Protein 5TBX (pdb70)

Nearest PDB structures (foldseek):
  5tbx-assembly1_A  TM=1.012E+00  e=1.036E-17  Homo sapiens
  5tbx-assembly2_B  TM=9.955E-01  e=9.978E-16  Homo sapiens
  5gvq-assembly1_A  TM=8.966E-01  e=3.741E-09  Homo sapiens
  4qqb-assembly2_B  TM=9.425E-01  e=1.678E-08  Drosophila melanogaster
  5w0h-assembly1_A  TM=8.878E-01  e=5.906E-09  Homo sapiens

GO terms:
  GO:0005515 protein binding (F, IPI)
  GO:0009409 response to cold (P, TAS)
  GO:0005654 nucleoplasm (C, IDA)
  GO:0070181 small ribosomal subunit rRNA binding (F, IDA)
  GO:0005634 nucleus (C, IDA)
  GO:0005737 cytoplasm (C, IDA)
  GO:0003730 mRNA 3'-UTR binding (F, IDA)
  GO:0045727 positive regulation of translation (P, IDA)
  GO:0009411 response to UV (P, IDA)
  GO:0048255 mRNA stabilization (P, IDA)
  GO:0005634 nucleus (C, HDA)
  GO:0003723 RNA binding (F, HDA)

Structure (mmCIF, N/CA/C/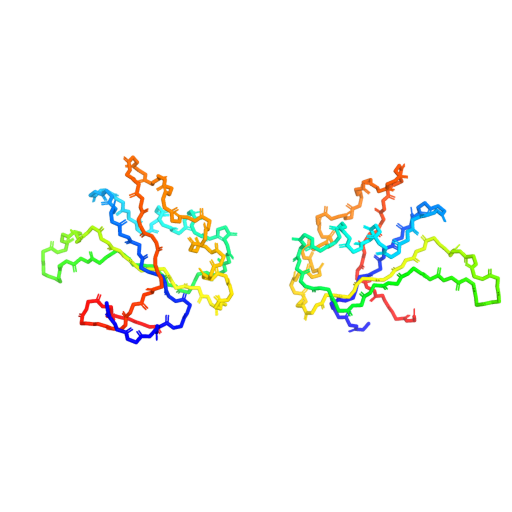O backbone):
data_5TBX
#
_entry.id   5TBX
#
_cell.length_a   41.473
_cell.length_b   56.149
_cell.length_c   72.431
_cell.angle_alpha   90.000
_cell.angle_beta   90.000
_cell.angle_gamma   90.000
#
_symmetry.space_group_name_H-M   'P 21 21 21'
#
loop_
_entity.id
_entity.type
_entity.pdbx_description
1 polymer 'Cold-inducible RNA-binding protein'
2 non-polymer 'ACETATE ION'
3 non-polymer 'NICKEL (II) ION'
4 water water
#
loop_
_atom_site.group_PDB
_atom_site.id
_atom_site.type_symbol
_atom_site.label_atom_id
_atom_site.label_alt_id
_atom_site.label_comp_id
_atom_site.label_asym_id
_atom_site.label_entity_id
_atom_site.label_seq_id
_atom_site.pdbx_PDB_ins_code
_atom_site.Cartn_x
_atom_site.Cartn_y
_atom_site.Cartn_z
_atom_site.occupancy
_atom_site.B_iso_or_equiv
_atom_site.auth_seq_id
_atom_site.auth_comp_id
_atom_site.auth_asym_id
_atom_site.auth_atom_id
_atom_site.pdbx_PDB_model_num
ATOM 1 N N . SER A 1 4 ? -15.839 -13.702 15.662 1.00 66.59 4 SER A N 1
ATOM 2 C CA . SER A 1 4 ? -15.516 -14.846 16.511 1.00 62.72 4 SER A CA 1
ATOM 3 C C . SER A 1 4 ? -14.217 -14.635 17.279 1.00 56.13 4 SER A C 1
ATOM 4 O O . SER A 1 4 ? -14.055 -15.155 18.390 1.00 45.88 4 SER A O 1
ATOM 11 N N . ASP A 1 5 ? -13.285 -13.894 16.678 1.00 51.51 5 ASP A N 1
ATOM 12 C CA . ASP A 1 5 ? -11.997 -13.616 17.303 1.00 50.68 5 ASP A CA 1
ATOM 13 C C . ASP A 1 5 ? -12.151 -12.372 18.162 1.00 39.50 5 ASP A C 1
ATOM 14 O O . ASP A 1 5 ? -12.386 -11.283 17.634 1.00 29.50 5 ASP A O 1
ATOM 23 N N . GLU A 1 6 ? -12.008 -12.520 19.478 1.00 40.11 6 GLU A N 1
ATOM 24 C CA . GLU A 1 6 ? -12.188 -11.372 20.364 1.00 32.31 6 GLU A CA 1
ATOM 25 C C . GLU A 1 6 ? -11.062 -10.349 20.242 1.00 36.59 6 GLU A C 1
ATOM 26 O O . GLU A 1 6 ? -11.212 -9.235 20.748 1.00 33.03 6 GLU A O 1
ATOM 38 N N . GLY A 1 7 ? -9.956 -10.687 19.591 1.00 29.00 7 GLY A N 1
ATOM 39 C CA . GLY A 1 7 ? -8.897 -9.722 19.379 1.00 28.60 7 GLY A CA 1
ATOM 40 C C . GLY A 1 7 ? -9.075 -8.942 18.100 1.00 21.59 7 GLY A C 1
ATOM 41 O O . GLY A 1 7 ? -8.268 -8.069 17.781 1.00 24.11 7 GLY A O 1
ATOM 45 N N . LYS A 1 8 ? -10.146 -9.189 17.371 1.00 24.05 8 LYS A N 1
ATOM 46 C CA . LYS A 1 8 ? -10.332 -8.588 16.057 1.00 19.87 8 LYS A CA 1
ATOM 47 C C . LYS A 1 8 ? -11.391 -7.509 16.150 1.00 20.07 8 LYS A C 1
ATOM 48 O O . LYS A 1 8 ? -12.520 -7.789 16.565 1.00 21.52 8 LYS A O 1
ATOM 67 N N . LEU A 1 9 ? -11.039 -6.302 15.724 1.00 17.81 9 LEU A N 1
ATOM 68 C CA . LEU A 1 9 ? -11.929 -5.158 15.765 1.00 15.80 9 LEU A CA 1
ATOM 69 C C . LEU A 1 9 ? -12.370 -4.805 14.345 1.00 17.50 9 LEU A C 1
ATOM 70 O O . LEU A 1 9 ? -11.538 -4.739 13.433 1.00 14.33 9 LEU A O 1
ATOM 86 N N . PHE A 1 10 ? -13.656 -4.554 14.195 1.00 14.80 10 PHE A N 1
ATOM 87 C CA . PHE A 1 10 ? -14.222 -3.846 13.049 1.00 15.49 10 PHE A CA 1
ATOM 88 C C . PHE A 1 10 ? -14.015 -2.339 13.207 1.00 17.43 10 PHE A C 1
ATOM 89 O O . PHE A 1 10 ? -14.285 -1.761 14.266 1.00 16.50 10 PHE A O 1
ATOM 106 N N . VAL A 1 11 ? -13.492 -1.702 12.172 1.00 14.79 11 VAL A N 1
ATOM 107 C CA . VAL A 1 11 ? -13.326 -0.255 12.155 1.00 13.08 11 VAL A CA 1
ATOM 108 C C . VAL A 1 11 ? -14.083 0.286 10.946 1.00 18.88 11 VAL A C 1
ATOM 109 O O . VAL A 1 11 ? -13.753 -0.044 9.801 1.00 17.92 11 VAL A O 1
ATOM 122 N N . GLY A 1 12 ? -15.120 1.089 11.204 1.00 16.93 12 GLY A N 1
ATOM 123 C CA . GLY A 1 12 ? -16.008 1.544 10.160 1.00 18.94 12 GLY A CA 1
ATOM 124 C C . GLY A 1 12 ? -15.976 3.052 10.007 1.00 19.47 12 GLY A C 1
ATOM 125 O O . GLY A 1 12 ? -15.481 3.773 10.864 1.00 19.73 12 GLY A O 1
ATOM 129 N N . GLY A 1 13 ? -16.580 3.526 8.921 1.00 21.98 13 GLY A N 1
ATOM 130 C CA . GLY A 1 13 ? -16.688 4.953 8.692 1.00 23.73 13 GLY A CA 1
ATOM 131 C C . GLY A 1 13 ? -15.404 5.599 8.212 1.00 26.08 13 GLY A C 1
ATOM 132 O O . GLY A 1 13 ? -15.230 6.807 8.364 1.00 29.22 13 GLY A O 1
ATOM 136 N N . LEU A 1 14 ? -14.518 4.825 7.605 1.00 22.01 14 LEU A N 1
ATOM 137 C CA . LEU A 1 14 ? -13.246 5.333 7.117 1.00 20.65 14 LEU A CA 1
ATOM 138 C C . LEU A 1 14 ? -13.426 6.277 5.953 1.00 27.86 14 LEU A C 1
ATOM 139 O O . LEU A 1 14 ? -14.355 6.140 5.137 1.00 27.67 14 LEU A O 1
ATOM 155 N N . SER A 1 15 ? -12.509 7.243 5.870 1.00 31.01 15 SER A N 1
ATOM 156 C CA . SER A 1 15 ? -12.440 8.085 4.697 1.00 27.52 15 SER A CA 1
ATOM 157 C C . SER A 1 15 ? -12.040 7.245 3.495 1.00 27.42 15 SER A C 1
ATOM 158 O O . SER A 1 15 ? -11.459 6.171 3.623 1.00 29.80 15 SER A O 1
ATOM 166 N N . PHE A 1 16 ? -12.340 7.772 2.318 1.00 37.88 16 PHE A N 1
ATOM 167 C CA . PHE A 1 16 ? -12.170 7.025 1.083 1.00 37.89 16 PHE A CA 1
ATOM 168 C C . PHE A 1 16 ? -10.720 6.612 0.850 1.00 38.08 16 PHE A C 1
ATOM 169 O O . PHE A 1 16 ? -10.470 5.608 0.177 1.00 43.43 16 PHE A O 1
ATOM 186 N N . ASP A 1 17 ? -9.756 7.340 1.420 1.00 38.51 17 ASP A N 1
ATOM 187 C CA . ASP A 1 17 ? -8.334 7.089 1.174 1.00 40.33 17 ASP A CA 1
ATOM 188 C C . ASP A 1 17 ? -7.576 6.577 2.399 1.00 33.42 17 ASP A C 1
ATOM 189 O O . ASP A 1 17 ? -6.341 6.484 2.354 1.00 33.58 17 ASP A O 1
ATOM 198 N N . THR A 1 18 ? -8.269 6.305 3.500 1.00 30.37 18 THR A N 1
ATOM 199 C CA . THR A 1 18 ? -7.662 5.677 4.670 1.00 24.35 18 THR A CA 1
ATOM 200 C C . THR A 1 18 ? -7.178 4.2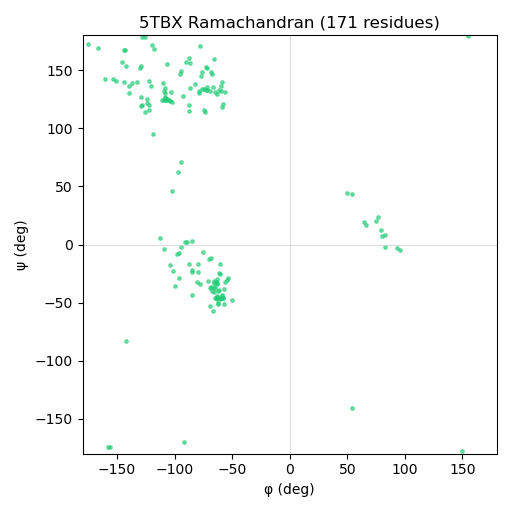81 4.292 1.00 38.93 18 THR A C 1
ATOM 201 O O . THR A 1 18 ? -7.916 3.507 3.685 1.00 40.18 18 THR A O 1
ATOM 212 N N . ASN A 1 19 ? -5.925 3.965 4.615 1.00 28.80 19 ASN A N 1
ATOM 213 C CA . ASN A 1 19 ? -5.334 2.700 4.202 1.00 23.55 19 ASN A CA 1
ATOM 214 C C . ASN A 1 19 ? -4.775 1.957 5.413 1.00 24.09 19 ASN A C 1
ATOM 215 O O . ASN A 1 19 ? -4.827 2.432 6.553 1.00 23.30 19 ASN A O 1
ATOM 226 N N . GLU A 1 20 ? -4.241 0.769 5.158 1.00 26.10 20 GLU A N 1
ATOM 227 C CA . GLU A 1 20 ? -3.693 -0.059 6.228 1.00 25.59 20 GLU A CA 1
ATOM 228 C C . GLU A 1 20 ? -2.627 0.683 7.023 1.00 23.82 20 GLU A C 1
ATOM 229 O O . GLU A 1 20 ? -2.459 0.419 8.215 1.00 22.77 20 GLU A O 1
ATOM 241 N N . GLN A 1 21 ? -1.869 1.581 6.369 1.00 26.16 21 GLN A N 1
ATOM 242 C CA . GLN A 1 21 ? -0.819 2.338 7.049 1.00 23.39 21 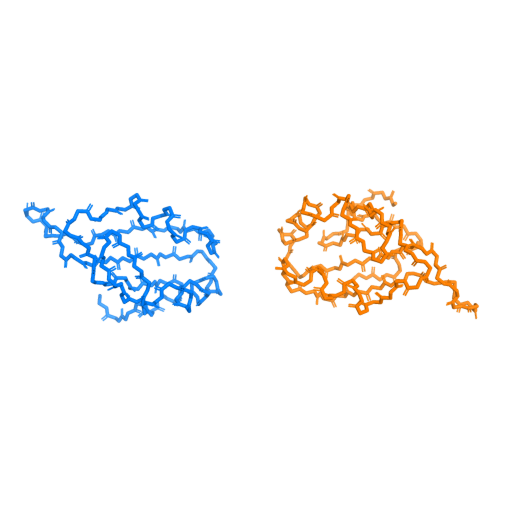GLN A CA 1
ATOM 243 C C . GLN A 1 21 ? -1.399 3.236 8.122 1.00 24.38 21 GLN A C 1
ATOM 244 O O . GLN A 1 21 ? -0.867 3.306 9.229 1.00 22.14 21 GLN A O 1
ATOM 258 N N . SER A 1 22 ? -2.460 3.974 7.808 1.00 24.64 22 SER A N 1
ATOM 259 C CA . SER A 1 22 ? -3.004 4.864 8.817 1.00 31.64 22 SER A CA 1
ATOM 260 C C . SER A 1 22 ? -3.627 4.076 9.958 1.00 36.45 22 SER A C 1
ATOM 261 O O . SER A 1 22 ? -3.464 4.456 11.113 1.00 25.44 22 SER A O 1
ATOM 269 N N . LEU A 1 23 ? -4.278 2.944 9.675 1.00 20.73 23 LEU A N 1
ATOM 270 C CA . LEU A 1 23 ? -4.837 2.135 10.753 1.00 20.89 23 LEU A CA 1
ATOM 271 C C . LEU A 1 23 ? -3.764 1.565 11.664 1.00 20.34 23 LEU A C 1
ATOM 272 O O . LEU A 1 23 ? -3.944 1.531 12.883 1.00 21.00 23 LEU A O 1
ATOM 288 N N . GLU A 1 24 ? -2.701 1.007 11.088 1.00 18.98 24 GLU A N 1
ATOM 289 C 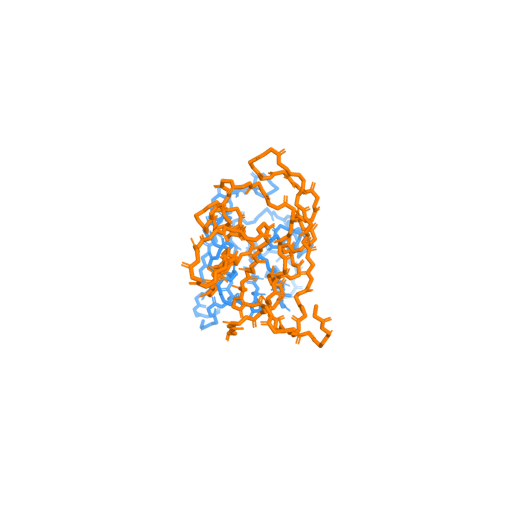CA . GLU A 1 24 ? -1.626 0.467 11.920 1.00 19.18 24 GLU A CA 1
ATOM 290 C C . GLU A 1 24 ? -1.011 1.544 12.789 1.00 22.05 24 GLU A C 1
ATOM 291 O O . GLU A 1 24 ? -0.723 1.304 13.963 1.00 19.55 24 GLU A O 1
ATOM 303 N N . GLN A 1 25 ? -0.703 2.700 12.211 1.00 21.33 25 GLN A N 1
ATOM 304 C CA . GLN A 1 25 ? -0.104 3.754 13.014 1.00 24.47 25 GLN A CA 1
ATOM 305 C C . GLN A 1 25 ? -1.001 4.132 14.164 1.00 26.38 25 GLN A C 1
ATOM 306 O O . GLN A 1 25 ? -0.532 4.282 15.290 1.00 22.13 25 GLN A O 1
ATOM 320 N N . VAL A 1 26 ? -2.300 4.258 13.909 1.00 22.88 26 VAL A N 1
ATOM 321 C CA . VAL A 1 26 ? -3.240 4.679 14.946 1.00 24.57 26 VAL A CA 1
ATOM 322 C C . VAL A 1 26 ? -3.404 3.597 15.998 1.00 23.16 26 VAL A C 1
ATOM 323 O O . VAL A 1 26 ? -3.304 3.855 17.201 1.00 23.26 26 VAL A O 1
ATOM 336 N N . PHE A 1 27 ? -3.712 2.376 15.574 1.00 19.19 27 PHE A N 1
ATOM 337 C CA . PHE A 1 27 ? -4.086 1.353 16.529 1.00 18.76 27 PHE A CA 1
ATOM 338 C C . PHE A 1 27 ? -2.881 0.736 17.224 1.00 21.44 27 PHE A C 1
ATOM 339 O O . PHE A 1 27 ? -3.042 0.107 18.268 1.00 18.51 27 PHE A O 1
ATOM 356 N N . SER A 1 28 ? -1.678 0.905 16.691 1.00 19.06 28 SER A N 1
ATOM 357 C CA . SER A 1 28 ? -0.535 0.265 17.326 1.00 17.24 28 SER A CA 1
ATOM 358 C C . SER A 1 28 ? -0.214 0.881 18.690 1.00 15.50 28 SER A C 1
ATOM 359 O O . SER A 1 28 ? 0.606 0.344 19.442 1.00 20.68 28 SER A O 1
ATOM 367 N N . LYS A 1 29 ? -0.808 2.013 19.015 1.00 17.49 29 LYS A N 1
ATOM 368 C CA . LYS A 1 29 ? -0.580 2.595 20.324 1.00 22.28 29 LYS A CA 1
ATOM 369 C C . LYS A 1 29 ? -1.058 1.666 21.428 1.00 20.03 29 LYS A C 1
ATOM 370 O O . LYS A 1 29 ? -0.558 1.741 22.555 1.00 20.97 29 LYS A O 1
ATOM 389 N N . TYR A 1 30 ? -2.014 0.782 21.132 1.00 18.89 30 TYR A N 1
ATOM 390 C CA . TYR A 1 30 ? -2.692 0.001 22.154 1.00 20.70 30 TYR A CA 1
ATOM 391 C C . TYR A 1 30 ? -2.124 -1.395 22.321 1.00 19.36 30 TYR A C 1
ATOM 392 O O . TYR A 1 30 ? -2.470 -2.052 23.305 1.00 22.06 30 TYR A O 1
ATOM 410 N N . GLY A 1 31 ? -1.214 -1.827 21.457 1.00 20.47 31 GLY A N 1
ATOM 411 C CA . GLY A 1 31 ? -0.575 -3.123 21.602 1.00 21.42 31 GLY A CA 1
ATOM 412 C C . GLY A 1 31 ? -0.203 -3.699 20.253 1.00 19.76 31 GLY A C 1
ATOM 413 O O . GLY A 1 31 ? -0.463 -3.107 19.216 1.00 19.58 31 GLY A O 1
ATOM 417 N N . GLN A 1 32 ? 0.353 -4.908 20.292 1.00 19.36 32 GLN A N 1
ATOM 418 C CA . GLN A 1 32 ? 0.910 -5.537 19.102 1.00 23.96 32 GLN A CA 1
ATOM 419 C C . GLN A 1 32 ? -0.203 -5.983 18.164 1.00 22.23 32 GLN A C 1
ATOM 420 O O . GLN A 1 32 ? -1.165 -6.621 18.593 1.00 18.67 32 GLN A O 1
ATOM 434 N N . ILE A 1 33 ? -0.041 -5.710 16.876 1.00 17.19 33 ILE A N 1
ATOM 435 C CA . ILE A 1 33 ? -1.068 -5.974 15.882 1.00 18.60 33 ILE A CA 1
ATOM 436 C C . ILE A 1 33 ? -0.620 -7.138 15.013 1.00 22.61 33 ILE A C 1
ATOM 437 O O . ILE A 1 33 ? 0.528 -7.177 14.552 1.00 20.16 33 ILE A O 1
ATOM 45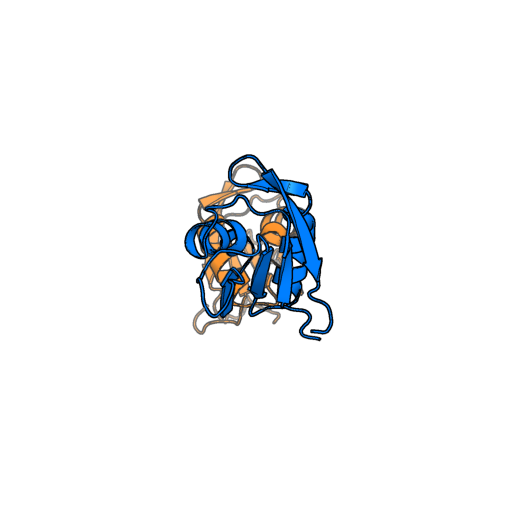3 N N . SER A 1 34 ? -1.503 -8.100 14.808 1.00 22.12 34 SER A N 1
ATOM 454 C CA . SER A 1 34 ? -1.148 -9.247 13.981 1.00 23.25 34 SER A CA 1
ATOM 455 C C . SER A 1 34 ? -1.605 -9.134 12.528 1.00 20.72 34 SER A C 1
ATOM 456 O O . SER A 1 34 ? -0.982 -9.718 11.646 1.00 24.89 34 SER A O 1
ATOM 464 N N . GLU A 1 35 ? -2.685 -8.423 12.259 1.00 21.96 35 GLU A N 1
ATOM 465 C CA . GLU A 1 35 ? -3.182 -8.265 10.902 1.00 20.96 35 GLU A CA 1
ATOM 466 C C . GLU A 1 35 ? -3.942 -6.952 10.860 1.00 19.12 35 GLU A C 1
ATOM 467 O O . GLU A 1 35 ? -4.583 -6.578 11.841 1.00 19.86 35 GLU A O 1
ATOM 479 N N . VAL A 1 36 ? -3.833 -6.235 9.754 1.00 20.27 36 VAL A N 1
ATOM 480 C CA . VAL A 1 36 ? -4.617 -5.036 9.489 1.00 17.67 36 VAL A CA 1
ATOM 481 C C . VAL A 1 36 ? -5.047 -5.045 8.027 1.00 20.91 36 VAL A C 1
ATOM 482 O O . VAL A 1 36 ? -4.260 -5.383 7.141 1.00 20.12 36 VAL A O 1
ATOM 495 N N . VAL A 1 37 ? -6.301 -4.708 7.770 1.00 21.85 37 VAL A N 1
ATOM 496 C CA . VAL A 1 37 ? -6.803 -4.776 6.404 1.00 26.19 37 VAL A CA 1
ATOM 497 C C . VAL A 1 37 ? -7.888 -3.735 6.249 1.00 23.99 37 VAL A C 1
ATOM 498 O O . VAL A 1 37 ? -8.654 -3.474 7.175 1.00 18.91 37 VAL A O 1
ATOM 511 N N . VAL A 1 38 ? -7.906 -3.093 5.094 1.00 22.92 38 VAL A N 1
ATOM 512 C CA . VAL A 1 38 ? -9.041 -2.306 4.655 1.00 20.50 38 VAL A CA 1
ATOM 513 C C . VAL A 1 38 ? -9.734 -3.137 3.578 1.00 23.29 38 VAL A C 1
ATOM 514 O O . VAL A 1 38 ? -9.106 -3.603 2.619 1.00 25.79 38 VAL A O 1
ATOM 527 N N . VAL A 1 39 ? -11.009 -3.400 3.779 1.00 18.95 39 VAL A N 1
ATOM 528 C CA . VAL A 1 39 ? -11.743 -4.265 2.879 1.00 20.57 39 VAL A CA 1
ATOM 529 C C . VAL A 1 39 ? -12.024 -3.518 1.588 1.00 20.00 39 VAL A C 1
ATOM 530 O O . VAL A 1 39 ? -12.425 -2.344 1.600 1.00 19.06 39 VAL A O 1
ATOM 543 N N . LYS A 1 40 ? -11.783 -4.192 0.479 1.00 22.31 40 LYS A N 1
ATOM 544 C CA . LYS A 1 40 ? -11.830 -3.600 -0.855 1.00 23.39 40 LYS A CA 1
ATOM 545 C C . LYS A 1 40 ? -12.691 -4.457 -1.752 1.00 24.77 40 LYS A C 1
ATOM 546 O O . LYS A 1 40 ? -12.769 -5.669 -1.564 1.00 27.11 40 LYS A O 1
ATOM 565 N N . ASP A 1 41 ? -13.303 -3.835 -2.758 1.00 25.62 41 ASP A N 1
ATOM 566 C CA . ASP A 1 41 ? -13.943 -4.615 -3.808 1.00 27.14 41 ASP A CA 1
ATOM 567 C C . ASP A 1 41 ? -12.879 -5.454 -4.486 1.00 26.25 41 ASP A C 1
ATOM 568 O O . ASP A 1 41 ? -11.787 -4.975 -4.793 1.00 28.90 41 ASP A O 1
ATOM 577 N N . ARG A 1 42 ? -13.187 -6.720 -4.674 1.00 28.35 42 ARG A N 1
ATOM 578 C CA . ARG A 1 42 ? -12.223 -7.662 -5.226 1.00 36.44 42 ARG A CA 1
ATOM 579 C C . ARG A 1 42 ? -11.800 -7.278 -6.644 1.00 39.63 42 ARG A C 1
ATOM 580 O O . ARG A 1 42 ? -10.606 -7.201 -6.952 1.00 46.53 42 ARG A O 1
ATOM 601 N N . GLU A 1 43 ? -12.768 -7.044 -7.520 1.00 35.09 43 GLU A N 1
ATOM 602 C CA . GLU A 1 43 ? -12.464 -6.704 -8.910 1.00 39.61 43 GLU A CA 1
ATOM 603 C C . GLU A 1 43 ? -11.767 -5.347 -9.004 1.00 31.88 43 GLU A C 1
ATOM 604 O O . GLU A 1 43 ? -10.680 -5.224 -9.577 1.00 38.28 43 GLU A O 1
ATOM 616 N N . THR A 1 44 ? -12.406 -4.309 -8.493 1.00 33.86 44 THR A N 1
ATOM 617 C CA . THR A 1 44 ? -11.982 -2.936 -8.709 1.00 28.84 44 THR A CA 1
ATOM 618 C C . THR A 1 44 ? -10.962 -2.442 -7.699 1.00 26.02 44 THR A C 1
ATOM 619 O O . THR A 1 44 ? -10.361 -1.382 -7.913 1.00 25.76 44 THR A O 1
ATOM 630 N N . GLN A 1 45 ? -10.812 -3.133 -6.572 1.00 24.93 45 GLN A N 1
ATOM 631 C CA . GLN A 1 45 ? -9.924 -2.720 -5.499 1.00 24.84 45 GLN A CA 1
ATOM 632 C C . GLN A 1 45 ? -10.344 -1.399 -4.858 1.00 21.94 45 GLN A C 1
ATOM 633 O O . GLN A 1 45 ? -9.569 -0.797 -4.119 1.00 20.85 45 GLN A O 1
ATOM 647 N N . ARG A 1 46 ? -11.601 -0.976 -5.022 1.00 22.57 46 ARG A N 1
ATOM 648 C CA . ARG A 1 46 ? -12.047 0.225 -4.341 1.00 19.91 46 ARG A CA 1
ATOM 649 C C . ARG A 1 46 ? -12.438 -0.091 -2.903 1.00 19.63 46 ARG A C 1
ATOM 650 O O . ARG A 1 46 ? -13.150 -1.059 -2.640 1.00 19.84 46 ARG A O 1
ATOM 671 N N . SER A 1 47 ? -12.045 0.791 -1.998 1.00 17.94 47 SER A N 1
ATOM 672 C CA . SER A 1 47 ? -12.275 0.579 -0.579 1.00 16.89 47 SER A CA 1
ATOM 673 C C . SER A 1 47 ? -13.750 0.614 -0.270 1.00 16.78 47 SER A C 1
ATOM 674 O O . SER A 1 47 ? -14.486 1.450 -0.798 1.00 17.61 47 SER A O 1
ATOM 682 N N . ARG A 1 48 ? -14.197 -0.334 0.548 1.00 18.62 48 ARG A N 1
ATOM 683 C CA . ARG A 1 48 ? -15.555 -0.348 1.063 1.00 21.76 48 ARG A CA 1
ATOM 684 C C . ARG A 1 48 ? -15.718 0.513 2.310 1.00 20.27 48 ARG A C 1
ATOM 685 O O . ARG A 1 48 ? -16.819 0.572 2.860 1.00 20.10 48 ARG A O 1
ATOM 706 N N . GLY A 1 49 ? -14.671 1.216 2.741 1.00 19.07 49 GLY A N 1
ATOM 707 C CA . GLY A 1 49 ? -14.813 2.172 3.827 1.00 18.08 49 GLY A CA 1
ATOM 708 C C . GLY A 1 49 ? -14.844 1.558 5.218 1.00 15.84 49 GLY A C 1
ATOM 709 O O . GLY A 1 49 ? -15.263 2.221 6.176 1.00 17.04 49 GLY A O 1
ATOM 713 N N . PHE A 1 50 ? -14.492 0.298 5.349 1.00 17.28 50 PHE A N 1
ATOM 714 C CA . PHE A 1 50 ? -14.267 -0.279 6.662 1.00 15.15 50 PHE A CA 1
ATOM 715 C C . PHE A 1 50 ? -13.144 -1.273 6.596 1.00 17.67 50 PHE A C 1
ATOM 716 O O . PHE A 1 50 ? -12.692 -1.682 5.517 1.00 18.84 50 PHE A O 1
ATOM 733 N N . GLY A 1 51 ? -12.679 -1.666 7.776 1.00 15.10 51 GLY A N 1
ATOM 734 C CA . GLY A 1 51 ? -11.569 -2.585 7.841 1.00 19.06 51 GLY A CA 1
ATOM 735 C C . GLY A 1 51 ? -11.561 -3.341 9.155 1.00 15.53 51 GLY A C 1
ATOM 736 O O . GLY A 1 51 ? -12.486 -3.229 9.960 1.00 13.56 51 GLY A O 1
ATOM 740 N N . PHE A 1 52 ? -10.498 -4.114 9.345 1.00 14.03 52 PHE A N 1
ATOM 741 C CA . PHE A 1 52 ? -10.333 -4.947 10.519 1.00 15.64 52 PHE A CA 1
ATOM 742 C C . PHE A 1 52 ? -8.907 -4.846 11.039 1.00 13.37 52 PHE A C 1
ATOM 743 O O . PHE A 1 52 ? -7.938 -4.831 10.271 1.00 17.59 52 PHE A O 1
ATOM 760 N N . VAL A 1 53 ? -8.799 -4.783 12.353 1.00 15.23 53 VAL A N 1
ATOM 761 C CA . VAL A 1 53 ? -7.519 -4.680 13.045 1.00 14.50 53 VAL A CA 1
ATOM 762 C C . VAL A 1 53 ? -7.521 -5.773 14.097 1.00 16.20 53 VAL A C 1
ATOM 763 O O . VAL A 1 53 ? -8.407 -5.796 14.956 1.00 16.75 53 VAL A O 1
ATOM 776 N N . THR A 1 54 ? -6.574 -6.696 14.009 1.00 15.27 54 THR A N 1
ATOM 777 C CA . THR A 1 54 ? -6.515 -7.820 14.922 1.00 16.51 54 THR A CA 1
ATOM 778 C C . THR A 1 54 ? -5.331 -7.627 15.849 1.00 19.13 54 THR A C 1
ATOM 779 O O . THR A 1 54 ? -4.196 -7.523 15.371 1.00 17.49 54 THR A O 1
ATOM 790 N N . PHE A 1 55 ? -5.578 -7.652 17.157 1.00 21.05 55 PHE A N 1
ATOM 791 C CA . PHE A 1 55 ? -4.493 -7.558 18.117 1.00 20.44 55 PHE A CA 1
ATOM 792 C C . PHE A 1 55 ? -4.051 -8.945 18.580 1.00 22.44 55 PHE A C 1
ATOM 793 O O . PHE A 1 55 ? -4.858 -9.857 18.723 1.00 22.28 55 PHE A O 1
ATOM 810 N N . GLU A 1 56 ? -2.759 -9.096 18.867 1.00 22.77 56 GLU A N 1
ATOM 811 C CA . GLU A 1 56 ? -2.309 -10.381 19.401 1.00 22.79 56 GLU A CA 1
ATOM 812 C C . GLU A 1 56 ? -2.907 -10.659 20.782 1.00 25.20 56 GLU A C 1
ATOM 813 O O . GLU A 1 56 ? -3.170 -11.817 21.140 1.00 29.71 56 GLU A O 1
ATOM 825 N N . ASN A 1 57 ? -3.126 -9.619 21.569 1.00 25.74 57 ASN A N 1
ATOM 826 C CA . ASN A 1 57 ? -3.611 -9.761 22.935 1.00 34.18 57 ASN A CA 1
ATOM 827 C C . ASN A 1 57 ? -5.040 -9.212 22.987 1.00 21.62 57 ASN A C 1
ATOM 828 O O . ASN A 1 57 ? -5.293 -8.080 22.581 1.00 23.71 57 ASN A O 1
ATOM 839 N N . ILE A 1 58 ? -5.981 -10.025 23.444 1.00 24.69 58 ILE A N 1
ATOM 840 C CA . ILE A 1 58 ? -7.383 -9.617 23.401 1.00 26.89 58 ILE A CA 1
ATOM 841 C C . ILE A 1 58 ? -7.676 -8.416 24.277 1.00 25.10 58 ILE A C 1
ATOM 842 O O . ILE A 1 58 ? -8.601 -7.645 23.994 1.00 26.13 58 ILE A O 1
ATOM 858 N N . ASP A 1 59 ? -6.970 -8.275 25.387 1.00 22.60 59 ASP A N 1
ATOM 859 C CA . ASP A 1 59 ? -7.186 -7.110 26.244 1.00 22.55 59 ASP A CA 1
ATOM 860 C C . ASP A 1 59 ? -6.817 -5.830 25.525 1.00 20.61 59 ASP A C 1
ATOM 861 O O . ASP A 1 59 ? -7.458 -4.793 25.728 1.00 23.52 59 ASP A O 1
ATOM 870 N N . ASP A 1 60 ? -5.821 -5.897 24.637 1.00 22.45 60 ASP A N 1
ATOM 871 C CA . ASP A 1 60 ? -5.422 -4.730 23.865 1.00 21.08 60 ASP A CA 1
ATOM 872 C C . ASP A 1 60 ? -6.513 -4.338 22.886 1.00 18.12 60 ASP A C 1
ATOM 873 O O . ASP A 1 60 ? -6.766 -3.146 22.681 1.00 16.54 60 ASP A O 1
ATOM 882 N N . ALA A 1 61 ? -7.161 -5.324 22.247 1.00 20.54 61 ALA A N 1
ATOM 883 C CA . ALA A 1 61 ? -8.316 -5.008 21.402 1.00 18.48 61 ALA A CA 1
ATOM 884 C C . ALA A 1 61 ? -9.406 -4.300 22.198 1.00 23.21 61 ALA A C 1
ATOM 885 O O . ALA A 1 61 ? -9.941 -3.284 21.751 1.00 18.76 61 ALA A O 1
ATOM 892 N N . LYS A 1 62 ? -9.736 -4.803 23.397 1.00 20.52 62 LYS A N 1
ATOM 893 C CA . LYS A 1 62 ? -10.711 -4.116 24.231 1.00 21.07 62 LYS A CA 1
ATOM 894 C C . LYS A 1 62 ? -10.254 -2.689 24.506 1.00 24.24 62 LYS A C 1
ATOM 895 O O . LYS A 1 62 ? -11.031 -1.744 24.369 1.00 19.79 62 LYS A O 1
ATOM 914 N N . ASP A 1 63 ? -8.981 -2.505 24.861 1.00 21.29 63 ASP A N 1
ATOM 915 C CA . ASP A 1 63 ? -8.483 -1.152 25.102 1.00 20.18 63 ASP A CA 1
ATOM 916 C C . ASP A 1 63 ? -8.644 -0.278 23.878 1.00 20.91 63 ASP A C 1
ATOM 917 O O . ASP A 1 63 ? -8.973 0.905 23.992 1.00 19.60 63 ASP A O 1
ATOM 926 N N . ALA A 1 64 ? -8.304 -0.803 22.707 1.00 19.44 64 ALA A N 1
ATOM 927 C CA . ALA A 1 64 ? -8.373 0.022 21.507 1.00 19.95 64 ALA A CA 1
ATOM 928 C C . ALA A 1 64 ? -9.815 0.414 21.185 1.00 17.75 64 ALA A C 1
ATOM 929 O O . ALA A 1 64 ? -10.087 1.538 20.748 1.00 20.38 64 ALA A O 1
ATOM 936 N N . MET A 1 65 ? -10.736 -0.509 21.343 1.00 18.73 65 MET A N 1
ATOM 937 C CA . MET A 1 65 ? -12.135 -0.173 21.126 1.00 20.21 65 MET A CA 1
ATOM 938 C C . MET A 1 65 ? -12.579 0.980 22.009 1.00 21.34 65 MET A C 1
ATOM 939 O O . MET A 1 65 ? -13.153 1.953 21.526 1.00 23.44 65 MET A O 1
ATOM 953 N N . MET A 1 66 ? -12.325 0.898 23.314 1.00 20.15 66 MET A N 1
ATOM 954 C CA . MET A 1 66 ? -12.766 1.965 24.205 1.00 24.80 66 MET A CA 1
ATOM 955 C C . MET A 1 66 ? -12.109 3.287 23.828 1.00 24.70 66 MET A C 1
ATOM 956 O O . MET A 1 66 ? -12.735 4.350 23.893 1.00 26.45 66 MET A O 1
ATOM 970 N N . ALA A 1 67 ? -10.844 3.244 23.459 1.00 23.84 67 ALA A N 1
ATOM 971 C CA . ALA A 1 67 ? -10.108 4.479 23.214 1.00 22.41 67 ALA A CA 1
ATOM 972 C C . ALA A 1 67 ? -10.423 5.103 21.864 1.00 25.73 67 ALA A C 1
ATOM 973 O O . ALA A 1 67 ? -10.364 6.316 21.746 1.00 25.47 67 ALA A O 1
ATOM 980 N N . MET A 1 68 ? -10.687 4.305 20.823 1.00 22.98 68 MET A N 1
ATOM 981 C CA . MET A 1 68 ? -10.808 4.824 19.462 1.00 22.55 68 MET A CA 1
ATOM 982 C C . MET A 1 68 ? -12.224 4.987 18.953 1.00 22.25 68 MET A C 1
ATOM 983 O O . MET A 1 68 ? -12.426 5.742 17.988 1.00 21.92 68 MET A O 1
ATOM 997 N N . ASN A 1 69 ? -13.190 4.276 19.513 1.00 22.98 69 ASN A N 1
ATOM 998 C CA . ASN A 1 69 ? -14.554 4.374 19.021 1.00 24.27 69 ASN A CA 1
ATOM 999 C C . ASN A 1 69 ? -15.009 5.811 19.102 1.00 29.79 69 ASN A C 1
ATOM 1000 O O . ASN A 1 69 ? -14.993 6.417 20.168 1.00 26.99 69 ASN A O 1
ATOM 1011 N N . GLY A 1 70 ? -15.385 6.379 17.963 1.00 28.40 70 GLY A N 1
ATOM 1012 C CA . GLY A 1 70 ? -15.902 7.735 17.944 1.00 25.77 70 GLY A CA 1
ATOM 1013 C C . GLY A 1 70 ? -14.861 8.806 17.690 1.00 27.96 70 GLY A C 1
ATOM 1014 O O . GLY A 1 70 ? -15.216 9.986 17.598 1.00 35.20 70 GLY A O 1
ATOM 1018 N N . LYS A 1 71 ? -13.597 8.438 17.567 1.00 26.51 71 LYS A N 1
ATOM 1019 C CA . LYS A 1 71 ? -12.513 9.389 17.374 1.00 27.10 71 LYS A CA 1
ATOM 1020 C C . LYS A 1 71 ? -12.336 9.678 15.886 1.00 27.42 71 LYS A C 1
ATOM 1021 O O . LYS A 1 71 ? -12.802 8.928 15.027 1.00 28.91 71 LYS A O 1
ATOM 1040 N N . SER A 1 72 ? -11.676 10.793 15.590 1.00 30.13 72 SER A N 1
ATOM 1041 C CA . SER A 1 72 ? -11.584 11.291 14.227 1.00 31.79 72 SER A CA 1
ATOM 1042 C C . SER A 1 72 ? -10.316 10.759 13.575 1.00 30.83 72 SER A C 1
ATOM 1043 O O . SER A 1 72 ? -9.229 10.883 14.135 1.00 29.58 72 SER A O 1
ATOM 1051 N N . VAL A 1 73 ? -10.465 10.156 12.405 1.00 28.52 73 VAL A N 1
ATOM 1052 C CA . VAL A 1 73 ? -9.347 9.703 11.590 1.00 29.65 73 VAL A CA 1
ATOM 1053 C C . VAL A 1 73 ? -9.540 10.261 10.191 1.00 28.85 73 VAL A C 1
ATOM 1054 O O . VAL A 1 73 ? -10.539 9.951 9.530 1.00 25.51 73 VAL A O 1
ATOM 1067 N N . ASP A 1 74 ? -8.576 11.058 9.724 1.00 23.16 74 ASP A N 1
ATOM 1068 C CA . ASP A 1 74 ? -8.671 11.681 8.409 1.00 21.62 74 ASP A CA 1
ATOM 1069 C C . ASP A 1 74 ? -10.022 12.372 8.244 1.00 25.70 74 ASP A C 1
ATOM 1070 O O . ASP A 1 74 ? -10.682 12.260 7.217 1.00 28.48 74 ASP A O 1
ATOM 1079 N N . GLY A 1 75 ? -10.433 13.097 9.268 1.00 31.81 75 GLY A N 1
ATOM 1080 C CA . GLY A 1 75 ? -11.593 13.940 9.160 1.00 41.83 75 GLY A CA 1
ATOM 1081 C C . GLY A 1 75 ? -12.908 13.236 9.355 1.00 37.15 75 GLY A C 1
ATOM 1082 O O . GLY A 1 75 ? -13.950 13.902 9.327 1.00 42.98 75 GLY A O 1
ATOM 1086 N N . ARG A 1 76 ? -12.903 11.927 9.568 1.00 35.72 76 ARG A N 1
ATOM 1087 C CA . ARG A 1 76 ? -14.133 11.172 9.768 1.00 38.46 76 ARG A CA 1
ATOM 1088 C C . ARG A 1 76 ? -14.158 10.479 11.125 1.00 33.70 76 ARG A C 1
ATOM 1089 O O . ARG A 1 76 ? -13.186 9.837 11.538 1.00 28.10 76 ARG A O 1
ATOM 1110 N N . GLN A 1 77 ? -15.311 10.568 11.779 1.00 31.60 77 GLN A N 1
ATOM 1111 C CA . GLN A 1 77 ? -15.532 9.924 13.060 1.00 30.17 77 GLN A CA 1
ATOM 1112 C C . GLN A 1 77 ? -15.714 8.434 12.832 1.00 28.74 77 GLN A C 1
ATOM 1113 O O . GLN A 1 77 ? -16.657 8.021 12.159 1.00 31.83 77 GLN A O 1
ATOM 1127 N N . ILE A 1 78 ? -14.809 7.632 13.350 1.00 25.49 78 ILE A N 1
ATOM 1128 C CA . ILE A 1 78 ? -14.872 6.208 13.088 1.00 18.55 78 ILE A CA 1
ATOM 1129 C C . ILE A 1 78 ? -15.702 5.508 14.155 1.00 20.23 78 ILE A C 1
ATOM 1130 O O . ILE A 1 78 ? -15.867 5.996 15.277 1.00 21.94 78 ILE A O 1
ATOM 1146 N N . ARG A 1 79 ? -16.214 4.338 13.772 1.00 23.85 79 ARG A N 1
ATOM 1147 C CA . ARG A 1 79 ? -16.895 3.378 14.633 1.00 24.32 79 ARG A CA 1
ATOM 1148 C C . ARG A 1 79 ? -16.005 2.158 14.834 1.00 22.22 79 ARG A C 1
ATOM 1149 O O . ARG A 1 79 ? -15.525 1.578 13.861 1.00 21.58 79 ARG A O 1
ATOM 1170 N N . VAL A 1 80 ? -15.815 1.745 16.075 1.00 21.06 80 VAL A N 1
ATOM 1171 C CA . VAL A 1 80 ? -14.957 0.614 16.418 1.00 17.63 80 VAL A CA 1
ATOM 1172 C C . VAL A 1 80 ? -15.745 -0.335 17.311 1.00 19.48 80 VAL A C 1
ATOM 1173 O O . VAL A 1 80 ? -16.280 0.070 18.348 1.00 20.56 80 VAL A O 1
ATOM 1186 N N . ASP A 1 81 ? -15.789 -1.599 16.915 1.00 20.44 81 ASP A N 1
ATOM 1187 C CA . ASP A 1 81 ? -16.636 -2.604 17.537 1.00 26.23 81 ASP A CA 1
ATOM 1188 C C . ASP A 1 81 ? -15.869 -3.915 17.466 1.00 22.80 81 ASP A C 1
ATOM 1189 O O . ASP A 1 81 ? -14.986 -4.077 16.626 1.00 21.74 81 ASP A O 1
ATOM 1198 N N . GLN A 1 82 ? -16.193 -4.857 18.344 1.00 23.08 82 GLN A N 1
ATOM 1199 C CA . GLN A 1 82 ? -15.702 -6.211 18.134 1.00 26.88 82 GLN A CA 1
ATOM 1200 C C . GLN A 1 82 ? -16.206 -6.732 16.786 1.00 27.38 82 GLN A C 1
ATOM 1201 O O . GLN A 1 82 ? -17.381 -6.568 16.440 1.00 27.85 82 GLN A O 1
ATOM 1215 N N . ALA A 1 83 ? -15.325 -7.381 16.031 1.00 28.68 83 ALA A N 1
ATOM 1216 C CA . ALA A 1 83 ? -15.714 -7.921 14.741 1.00 33.68 83 ALA A CA 1
ATOM 1217 C C . ALA A 1 83 ? -16.744 -9.007 14.947 1.00 37.10 83 ALA A C 1
ATOM 1218 O O . ALA A 1 83 ? -16.550 -9.902 15.759 1.00 37.01 83 ALA A O 1
ATOM 1225 N N . GLY A 1 84 ? -17.831 -8.938 14.198 1.00 40.19 84 GLY A N 1
ATOM 1226 C CA . GLY A 1 84 ? -18.887 -9.925 14.279 1.00 45.22 84 GLY A CA 1
ATOM 1227 C C . GLY A 1 84 ? -18.700 -11.062 13.286 1.00 50.30 84 GLY A C 1
ATOM 1228 O O . GLY A 1 84 ? -17.679 -11.178 12.607 1.00 51.30 84 GLY A O 1
ATOM 1232 N N . LYS A 1 85 ? -19.686 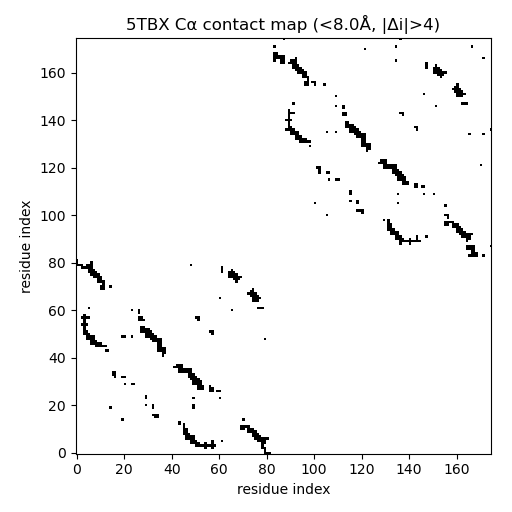-11.908 13.119 1.00 56.12 85 LYS A N 1
ATOM 1233 C CA . LYS A 1 85 ? -19.506 -13.061 12.265 1.00 61.77 85 LYS A CA 1
ATOM 1234 C C . LYS A 1 85 ? -19.812 -12.789 10.803 1.00 72.04 85 LYS A C 1
ATOM 1235 O O . LYS A 1 85 ? -20.888 -12.393 10.509 1.00 80.29 85 LYS A O 1
ATOM 1254 N N . SER A 1 86 ? -18.807 -12.987 9.934 1.00 30.00 86 SER A N 1
ATOM 1255 C CA . SER A 1 86 ? -18.787 -12.758 8.478 1.00 30.00 86 SER A CA 1
ATOM 1256 C C . SER A 1 86 ? -17.629 -11.851 8.055 1.00 30.00 86 SER A C 1
ATOM 1257 O O . SER A 1 86 ? -17.710 -10.607 8.131 1.00 30.00 86 SER A O 1
ATOM 1260 N N . GLY B 1 1 ? 21.236 -8.290 43.718 1.00 41.36 1 GLY B N 1
ATOM 1261 C CA . GLY B 1 1 ? 21.089 -9.770 43.513 1.00 52.90 1 GLY B CA 1
ATOM 1262 C C . GLY B 1 1 ? 22.054 -10.338 42.470 1.00 61.02 1 GLY B C 1
ATOM 1263 O O . GLY B 1 1 ? 23.155 -9.803 42.329 1.00 57.47 1 GLY B O 1
ATOM 1269 N N . MET B 1 2 ? 21.645 -11.373 41.736 1.00 58.82 2 MET B N 1
ATOM 1270 C CA . MET B 1 2 ? 22.467 -12.023 40.727 1.00 64.96 2 MET B CA 1
ATOM 1271 C C . MET B 1 2 ? 21.672 -12.444 39.533 1.00 61.34 2 MET B C 1
ATOM 1272 O O . MET B 1 2 ? 21.626 -11.755 38.526 1.00 64.19 2 MET B O 1
ATOM 1286 N N . ALA B 1 3 ? 21.047 -13.617 39.681 1.00 72.57 3 ALA B N 1
ATOM 1287 C CA . ALA B 1 3 ? 20.183 -14.167 38.648 1.00 62.06 3 ALA B CA 1
ATOM 1288 C C . ALA B 1 3 ? 18.880 -13.364 38.567 1.00 54.96 3 ALA B C 1
ATOM 1289 O O . ALA B 1 3 ? 18.444 -12.759 39.551 1.00 49.57 3 ALA B O 1
ATOM 1296 N N . SER B 1 4 ? 18.271 -13.335 37.374 1.00 55.10 4 SER B N 1
ATOM 1297 C CA . SER B 1 4 ? 17.111 -12.479 37.132 1.00 54.18 4 SER B CA 1
ATOM 1298 C C . SER B 1 4 ? 15.867 -13.102 37.747 1.00 51.39 4 SER B C 1
ATOM 1299 O O . SER B 1 4 ? 15.711 -14.330 37.767 1.00 54.93 4 SER B O 1
ATOM 1307 N N . ASP B 1 5 ? 14.975 -12.250 38.246 1.00 50.81 5 ASP B N 1
ATOM 1308 C CA . ASP B 1 5 ? 13.706 -12.702 38.806 1.00 46.42 5 ASP B CA 1
ATOM 1309 C C . ASP B 1 5 ? 12.570 -12.094 37.990 1.00 42.44 5 ASP B C 1
ATOM 1310 O O . ASP B 1 5 ? 12.202 -10.939 38.208 1.00 38.06 5 ASP B O 1
ATOM 1319 N N . GLU B 1 6 ? 12.077 -12.852 37.018 1.00 50.72 6 GLU B N 1
ATOM 1320 C CA . GLU B 1 6 ? 10.715 -12.733 36.475 1.00 57.74 6 GLU B CA 1
ATOM 1321 C C . GLU B 1 6 ? 10.487 -11.282 36.046 1.00 39.35 6 GLU B C 1
ATOM 1322 O O . GLU B 1 6 ? 11.381 -10.655 35.456 1.00 70.95 6 GLU B O 1
ATOM 1334 N N . GLY B 1 7 ? 9.310 -10.753 36.278 1.00 38.65 7 GLY B N 1
ATOM 1335 C CA . GLY B 1 7 ? 8.980 -9.395 35.959 1.00 32.15 7 GLY B CA 1
ATOM 1336 C C . GLY B 1 7 ? 9.029 -8.628 37.247 1.00 27.21 7 GLY B C 1
ATOM 1337 O O . GLY B 1 7 ? 8.117 -7.868 37.557 1.00 27.80 7 GLY B O 1
ATOM 1341 N N . LYS B 1 8 ? 10.098 -8.847 38.025 1.00 29.35 8 LYS B N 1
ATOM 1342 C CA . LYS B 1 8 ? 10.307 -8.123 39.267 1.00 29.37 8 LYS B CA 1
ATOM 1343 C C . LYS B 1 8 ? 11.360 -7.040 39.090 1.00 25.60 8 LYS B C 1
ATOM 1344 O O . LYS B 1 8 ? 12.449 -7.310 38.580 1.00 26.14 8 LYS B O 1
ATOM 1363 N N . LEU B 1 9 ? 11.036 -5.837 39.546 1.00 22.25 9 LEU B N 1
ATOM 1364 C CA . LEU B 1 9 ? 11.909 -4.672 39.500 1.00 21.56 9 LEU B CA 1
ATOM 1365 C C . LEU B 1 9 ? 12.381 -4.287 40.895 1.00 23.63 9 LEU B C 1
ATOM 1366 O O . LEU B 1 9 ? 11.607 -4.288 41.850 1.00 18.62 9 LEU B O 1
ATOM 1382 N N . PHE B 1 10 ? 13.634 -3.924 40.989 1.00 21.59 10 PHE B N 1
ATOM 1383 C CA . PHE B 1 10 ? 14.196 -3.299 42.160 1.00 19.38 10 PHE B CA 1
ATOM 1384 C C . PHE B 1 10 ? 13.955 -1.811 42.023 1.00 20.83 10 PHE B C 1
ATOM 1385 O O . PHE B 1 10 ? 14.203 -1.229 40.958 1.00 18.27 10 PHE B O 1
ATOM 1402 N N . VAL B 1 11 ? 13.496 -1.196 43.099 1.00 16.48 11 VAL B N 1
ATOM 1403 C CA . VAL B 1 11 ? 13.292 0.247 43.133 1.00 15.76 11 VAL B CA 1
ATOM 1404 C C . VAL B 1 11 ? 14.057 0.776 44.337 1.00 16.38 11 VAL B C 1
ATOM 1405 O O . VAL B 1 11 ? 13.757 0.419 45.484 1.00 17.25 11 VAL B O 1
ATOM 1418 N N . GLY B 1 12 ? 15.098 1.567 44.069 1.00 19.38 12 GLY B N 1
ATOM 1419 C CA . GLY B 1 12 ? 15.979 2.050 45.107 1.00 20.11 12 GLY B CA 1
ATOM 1420 C C . GLY B 1 12 ? 15.995 3.566 45.189 1.00 23.00 12 GLY B C 1
ATOM 1421 O O . GLY B 1 12 ? 15.483 4.261 44.323 1.00 23.48 12 GLY B O 1
ATOM 1425 N N . GLY B 1 13 ? 16.650 4.071 46.233 1.00 18.83 13 GLY B N 1
ATOM 1426 C CA . GLY B 1 13 ? 16.730 5.497 46.407 1.00 20.10 13 GLY B CA 1
ATOM 1427 C C . GLY B 1 13 ? 15.453 6.117 46.896 1.00 23.31 13 GLY B C 1
ATOM 1428 O O . GLY B 1 13 ? 15.242 7.306 46.708 1.00 22.64 13 GLY B O 1
ATOM 1432 N N . LEU B 1 14 ? 14.585 5.322 47.485 1.00 18.49 14 LEU B N 1
ATOM 1433 C CA . LEU B 1 14 ? 13.298 5.775 48.004 1.00 19.84 14 LEU B CA 1
ATOM 1434 C C . LEU B 1 14 ? 13.456 6.697 49.183 1.00 20.93 14 LEU B C 1
ATOM 1435 O O . LEU B 1 14 ? 14.360 6.544 50.010 1.00 24.36 14 LEU B O 1
ATOM 1451 N N . SER B 1 15 ? 12.533 7.637 49.287 1.00 23.59 15 SER B N 1
ATOM 1452 C CA . SER B 1 15 ? 12.506 8.509 50.448 1.00 30.63 15 SER B CA 1
ATOM 1453 C C . SER B 1 15 ? 12.009 7.728 51.643 1.00 32.88 15 SER B C 1
ATOM 1454 O O . SER B 1 15 ? 11.258 6.766 51.507 1.00 29.07 15 SER B O 1
ATOM 1462 N N . PHE B 1 16 ? 12.439 8.161 52.825 1.00 35.90 16 PHE B N 1
ATOM 1463 C CA . PHE B 1 16 ? 12.120 7.454 54.056 1.00 41.34 16 PHE B CA 1
ATOM 1464 C C . PHE B 1 16 ? 10.621 7.239 54.216 1.00 41.87 16 PHE B C 1
ATOM 1465 O O . PHE B 1 16 ? 10.206 6.241 54.811 1.00 40.84 16 PHE B O 1
ATOM 1482 N N . ASP B 1 17 ? 9.799 8.127 53.655 1.00 37.21 17 ASP B N 1
ATOM 1483 C CA . ASP B 1 17 ? 8.348 8.080 53.790 1.00 46.48 17 ASP B CA 1
ATOM 1484 C C . ASP B 1 17 ? 7.641 7.351 52.652 1.00 47.66 17 ASP B C 1
ATOM 1485 O O . ASP B 1 17 ? 6.408 7.228 52.686 1.00 37.01 17 ASP B O 1
ATOM 1494 N N . THR B 1 18 ? 8.368 6.876 51.642 1.00 31.75 18 THR B N 1
ATOM 1495 C CA . THR B 1 18 ? 7.723 6.193 50.524 1.00 24.26 18 THR B CA 1
ATOM 1496 C C . THR B 1 18 ? 7.225 4.830 50.974 1.00 28.34 18 THR B C 1
ATOM 1497 O O . THR B 1 18 ? 7.923 4.095 51.679 1.00 27.65 18 THR B O 1
ATOM 1508 N N . ASN B 1 19 ? 5.986 4.515 50.619 1.00 24.61 19 ASN B N 1
ATOM 1509 C CA . ASN B 1 19 ? 5.354 3.285 51.043 1.00 23.29 19 ASN B CA 1
ATOM 1510 C C . ASN B 1 19 ? 4.802 2.569 49.814 1.00 22.21 19 ASN B C 1
ATOM 1511 O O . ASN B 1 19 ? 4.948 3.027 48.669 1.00 21.42 19 ASN B O 1
ATOM 1522 N N . GLU B 1 20 ? 4.208 1.400 50.061 1.00 19.07 20 GLU B N 1
ATOM 1523 C CA . GLU B 1 20 ? 3.735 0.568 48.972 1.00 21.75 20 GLU B CA 1
ATOM 1524 C C . GLU B 1 20 ? 2.641 1.274 48.184 1.00 21.42 20 GLU B C 1
ATOM 1525 O O . GLU B 1 20 ? 2.525 1.055 46.981 1.00 19.45 20 GLU B O 1
ATOM 1537 N N . GLN B 1 21 ? 1.862 2.150 48.826 1.00 21.31 21 GLN B N 1
ATOM 1538 C CA . GLN B 1 21 ? 0.813 2.897 48.115 1.00 20.32 21 GLN B CA 1
ATOM 1539 C C . GLN B 1 21 ? 1.418 3.815 47.055 1.00 19.62 21 GLN B C 1
ATOM 1540 O O . GLN B 1 21 ? 0.916 3.913 45.937 1.00 20.66 21 GLN B O 1
ATOM 1554 N N . SER B 1 22 ? 2.477 4.534 47.409 1.00 20.17 22 SER B N 1
ATOM 1555 C CA . SER B 1 22 ? 3.147 5.412 46.457 1.00 20.80 22 SER B CA 1
ATOM 1556 C C . SER B 1 22 ? 3.662 4.629 45.258 1.00 19.64 22 SER B C 1
ATOM 1557 O O . SER B 1 22 ? 3.474 5.038 44.108 1.00 20.61 22 SER B O 1
ATOM 1565 N N . LEU B 1 23 ? 4.308 3.493 45.508 1.00 18.28 23 LEU B N 1
ATOM 1566 C CA . LEU B 1 23 ? 4.812 2.679 44.408 1.00 17.14 23 LEU B CA 1
ATOM 1567 C C . LEU B 1 23 ? 3.678 2.146 43.529 1.00 16.40 23 LEU B C 1
ATOM 1568 O O . LEU B 1 23 ? 3.781 2.165 42.296 1.00 16.16 23 LEU B O 1
ATOM 1584 N N . GLU B 1 24 ? 2.601 1.648 44.133 1.00 15.50 24 GLU B N 1
ATOM 1585 C CA . GLU B 1 24 ? 1.540 1.048 43.324 1.00 16.42 24 GLU B CA 1
ATOM 1586 C C . GLU B 1 24 ? 0.889 2.080 42.417 1.00 18.81 24 GLU B C 1
ATOM 1587 O O . GLU B 1 24 ? 0.690 1.829 41.230 1.00 19.93 24 GLU B O 1
ATOM 1599 N N . GLN B 1 25 ? 0.559 3.249 42.950 1.00 16.88 25 GLN B N 1
ATOM 1600 C CA . GLN B 1 25 ? -0.064 4.286 42.135 1.00 25.13 25 GLN B CA 1
ATOM 1601 C C . GLN B 1 25 ? 0.793 4.653 40.933 1.00 20.82 25 GLN B C 1
ATOM 1602 O O . GLN B 1 25 ? 0.279 4.919 39.851 1.00 23.78 25 GLN B O 1
ATOM 1616 N N . VAL B 1 26 ? 2.102 4.688 41.100 1.00 18.32 26 VAL B N 1
ATOM 1617 C CA . VAL B 1 26 ? 2.938 5.178 40.017 1.00 22.34 26 VAL B CA 1
ATOM 1618 C C . VAL B 1 26 ? 3.243 4.061 39.025 1.00 20.13 26 VAL B C 1
ATOM 1619 O O . VAL B 1 26 ? 3.124 4.239 37.812 1.00 22.19 26 VAL B O 1
ATOM 1632 N N . PHE B 1 27 ? 3.566 2.873 39.509 1.00 15.58 27 PHE B N 1
ATOM 1633 C CA . PHE B 1 27 ? 3.955 1.802 38.607 1.00 17.18 27 PHE B CA 1
ATOM 1634 C C . PHE B 1 27 ? 2.771 1.117 37.936 1.00 16.82 27 PHE B C 1
ATOM 1635 O O . PHE B 1 27 ? 2.956 0.511 36.888 1.00 18.91 27 PHE B O 1
ATOM 1652 N N . SER B 1 28 ? 1.568 1.158 38.520 1.00 16.96 28 SER B N 1
ATOM 1653 C CA . SER B 1 28 ? 0.429 0.475 37.885 1.00 17.45 28 SER B CA 1
ATOM 1654 C C . SER B 1 28 ? 0.129 1.030 36.494 1.00 17.84 28 SER B C 1
ATOM 1655 O O . SER B 1 28 ? -0.595 0.395 35.709 1.00 21.06 28 SER B O 1
ATOM 1663 N N . LYS B 1 29 ? 0.636 2.215 36.170 1.00 21.69 29 LYS B N 1
ATOM 1664 C CA . LYS B 1 29 ? 0.434 2.721 34.823 1.00 22.79 29 LYS B CA 1
ATOM 1665 C C . LYS B 1 29 ? 0.907 1.723 33.773 1.00 23.53 29 LYS B C 1
ATOM 1666 O O . LYS B 1 29 ? 0.364 1.701 32.662 1.00 24.21 29 LYS B O 1
ATOM 1685 N N . TYR B 1 30 ? 1.921 0.903 34.080 1.00 20.01 30 TYR B N 1
ATOM 1686 C CA . TYR B 1 30 ? 2.602 0.104 33.057 1.00 24.92 30 TYR B CA 1
ATOM 1687 C C . TYR B 1 30 ? 2.074 -1.310 32.953 1.00 27.81 30 TYR B C 1
ATOM 1688 O O . TYR B 1 30 ? 2.405 -2.005 31.987 1.00 24.66 30 TYR B O 1
ATOM 1706 N N . GLY B 1 31 ? 1.200 -1.714 33.861 1.00 27.77 31 GLY B N 1
ATOM 1707 C CA . GLY B 1 31 ? 0.602 -3.022 33.790 1.00 26.19 31 GLY B CA 1
ATOM 1708 C C . GLY B 1 31 ? 0.159 -3.488 35.155 1.00 27.56 31 GLY B C 1
ATOM 1709 O O . GLY B 1 31 ? 0.344 -2.803 36.162 1.00 22.72 31 GLY B O 1
ATOM 1713 N N . GLN B 1 32 ? -0.404 -4.686 35.153 1.00 26.42 32 GLN B N 1
ATOM 1714 C CA . GLN B 1 32 ? -0.953 -5.272 36.364 1.00 28.13 32 GLN B CA 1
ATOM 1715 C C . GLN B 1 32 ? 0.164 -5.720 37.296 1.00 26.10 32 GLN B C 1
ATOM 1716 O O . GLN B 1 32 ? 1.108 -6.411 36.878 1.00 24.34 32 GLN B O 1
ATOM 1730 N N . ILE B 1 33 ? 0.038 -5.355 38.576 1.00 23.53 33 ILE B N 1
ATOM 1731 C CA . ILE B 1 33 ? 1.072 -5.590 39.584 1.00 20.10 33 ILE B CA 1
ATOM 1732 C C . ILE B 1 33 ? 0.636 -6.767 40.448 1.00 24.43 33 ILE B C 1
ATOM 1733 O O . ILE B 1 33 ? -0.476 -6.771 40.994 1.00 24.13 33 ILE B O 1
ATOM 1749 N N . SER B 1 34 ? 1.464 -7.802 40.524 1.00 23.54 34 SER B N 1
ATOM 1750 C CA . SER B 1 34 ? 1.117 -8.908 41.412 1.00 25.09 34 SER B CA 1
ATOM 1751 C C . SER B 1 34 ? 1.551 -8.664 42.847 1.00 24.77 34 SER B C 1
ATOM 1752 O O . SER B 1 34 ? 0.936 -9.211 43.761 1.00 30.75 34 SER B O 1
ATOM 1760 N N . GLU B 1 35 ? 2.547 -7.810 43.071 1.00 24.69 35 GLU B N 1
ATOM 1761 C CA . GLU B 1 35 ? 3.141 -7.641 44.384 1.00 26.42 35 GLU B CA 1
ATOM 1762 C C . GLU B 1 35 ? 3.880 -6.320 44.457 1.00 22.44 35 GLU B C 1
ATOM 1763 O O . GLU B 1 35 ? 4.559 -5.937 43.510 1.00 19.99 35 GLU B O 1
ATOM 1775 N N . VAL B 1 36 ? 3.803 -5.663 45.607 1.00 20.04 36 VAL B N 1
ATOM 1776 C CA . VAL B 1 36 ? 4.564 -4.443 45.868 1.00 19.50 36 VAL B CA 1
ATOM 1777 C C . VAL B 1 36 ? 5.068 -4.509 47.302 1.00 19.26 36 VAL B C 1
ATOM 1778 O O . VAL B 1 36 ? 4.290 -4.751 48.225 1.00 19.48 36 VAL B O 1
ATOM 1791 N N . VAL B 1 37 ? 6.356 -4.253 47.498 1.00 19.70 37 VAL B N 1
ATOM 1792 C CA . VAL B 1 37 ? 6.885 -4.274 48.859 1.00 27.41 37 VAL B CA 1
ATOM 1793 C C . VAL B 1 37 ? 7.939 -3.199 48.999 1.00 23.40 37 VAL B C 1
ATOM 1794 O O . VAL B 1 37 ? 8.738 -2.960 48.090 1.00 17.71 37 VAL B O 1
ATOM 1807 N N . VAL B 1 38 ? 7.917 -2.542 50.147 1.00 21.42 38 VAL B N 1
ATOM 1808 C CA . VAL B 1 38 ? 9.016 -1.717 50.609 1.00 18.58 38 VAL B CA 1
ATOM 1809 C C . VAL B 1 38 ? 9.734 -2.561 51.656 1.00 24.62 38 VAL B C 1
ATOM 1810 O O . VAL B 1 38 ? 9.109 -3.130 52.563 1.00 24.17 38 VAL B O 1
ATOM 1823 N N . VAL B 1 39 ? 11.019 -2.792 51.444 1.00 25.30 39 VAL B N 1
ATOM 1824 C CA . VAL B 1 39 ? 11.713 -3.759 52.267 1.00 22.63 39 VAL B CA 1
ATOM 1825 C C . VAL B 1 39 ? 11.973 -3.121 53.617 1.00 20.78 39 VAL B C 1
ATOM 1826 O O . VAL B 1 39 ? 12.404 -1.971 53.689 1.00 21.78 39 VAL B O 1
ATOM 1839 N N . LYS B 1 40 ? 11.693 -3.843 54.691 1.00 23.00 40 LYS B N 1
ATOM 1840 C CA . LYS B 1 40 ? 11.905 -3.327 56.038 1.00 20.98 40 LYS B CA 1
ATOM 1841 C C . LYS B 1 40 ? 12.702 -4.317 56.882 1.00 22.92 40 LYS B C 1
ATOM 1842 O O . LYS B 1 40 ? 12.664 -5.521 56.640 1.00 25.62 40 LYS B O 1
ATOM 1861 N N . ASP B 1 41 ? 13.410 -3.802 57.887 1.00 27.03 41 ASP B N 1
ATOM 1862 C CA . ASP B 1 41 ? 14.045 -4.657 58.896 1.00 24.13 41 ASP B CA 1
ATOM 1863 C C . ASP B 1 41 ? 12.967 -5.480 59.597 1.00 25.59 41 ASP B C 1
ATOM 1864 O O . ASP B 1 41 ? 11.912 -4.959 59.946 1.00 29.74 41 ASP B O 1
ATOM 1873 N N . ARG B 1 42 ? 13.183 -6.789 59.725 1.00 28.22 42 ARG B N 1
ATOM 1874 C CA . ARG B 1 42 ? 12.101 -7.670 60.190 1.00 29.58 42 ARG B CA 1
ATOM 1875 C C . ARG B 1 42 ? 11.639 -7.342 61.620 1.00 33.30 42 ARG B C 1
ATOM 1876 O O . ARG B 1 42 ? 10.460 -7.515 61.939 1.00 41.48 42 ARG B O 1
ATOM 1897 N N . GLU B 1 43 ? 12.515 -6.897 62.505 1.00 34.54 43 GLU B N 1
ATOM 1898 C CA . GLU B 1 43 ? 12.026 -6.686 63.875 1.00 35.93 43 GLU B CA 1
ATOM 1899 C C . GLU B 1 43 ? 11.692 -5.235 64.189 1.00 34.25 43 GLU B C 1
ATOM 1900 O O . GLU B 1 43 ? 10.708 -4.975 64.894 1.00 37.12 43 GLU B O 1
ATOM 1912 N N . THR B 1 44 ? 12.444 -4.276 63.659 1.00 31.70 44 THR B N 1
ATOM 1913 C CA . THR B 1 44 ? 12.160 -2.871 63.901 1.00 27.57 44 THR B CA 1
ATOM 1914 C C . THR B 1 44 ? 11.117 -2.306 62.950 1.00 25.89 44 THR B C 1
ATOM 1915 O O . THR B 1 44 ? 10.527 -1.264 63.256 1.00 26.94 44 THR B O 1
ATOM 1926 N N . GLN B 1 45 ? 10.929 -2.933 61.787 1.00 25.84 45 GLN B N 1
ATOM 1927 C CA . GLN B 1 45 ? 10.018 -2.500 60.729 1.00 24.62 45 GLN B CA 1
ATOM 1928 C C . GLN B 1 45 ? 10.446 -1.194 60.095 1.00 25.48 45 GLN B C 1
ATOM 1929 O O . GLN B 1 45 ? 9.655 -0.557 59.427 1.00 22.14 45 GLN B O 1
ATOM 1943 N N . ARG B 1 46 ? 11.688 -0.781 60.282 1.00 21.83 46 ARG B N 1
ATOM 1944 C CA . ARG B 1 46 ? 12.186 0.443 59.671 1.00 19.98 46 ARG B CA 1
ATOM 1945 C C . ARG B 1 46 ? 12.522 0.195 58.209 1.00 19.05 46 ARG B C 1
ATOM 1946 O O . ARG B 1 46 ? 13.220 -0.767 57.884 1.00 19.21 46 ARG B O 1
ATOM 1967 N N . SER B 1 47 ? 12.051 1.076 57.340 1.00 17.36 47 SER B N 1
ATOM 1968 C CA . SER B 1 47 ? 12.291 0.933 55.902 1.00 20.95 47 SER B CA 1
ATOM 1969 C C . SER B 1 47 ? 13.778 0.908 55.590 1.00 17.28 47 SER B C 1
ATOM 1970 O O . SER B 1 47 ? 14.559 1.672 56.168 1.00 15.50 47 SER B O 1
ATOM 1978 N N . ARG B 1 48 ? 14.169 0.039 54.653 1.00 17.95 48 ARG B N 1
ATOM 1979 C CA . ARG B 1 48 ? 15.530 -0.011 54.155 1.00 19.99 48 ARG B CA 1
ATOM 1980 C C . ARG B 1 48 ? 15.755 0.881 52.943 1.00 20.04 48 ARG B C 1
ATOM 1981 O O . ARG B 1 48 ? 16.855 0.859 52.402 1.00 16.37 48 ARG B O 1
ATOM 2002 N N . GLY B 1 49 ? 14.750 1.631 52.484 1.00 18.22 49 GLY B N 1
ATOM 2003 C CA . GLY B 1 49 ? 14.956 2.596 51.421 1.00 22.18 49 GLY B CA 1
ATOM 2004 C C . GLY B 1 49 ? 14.934 2.028 50.025 1.00 20.94 49 GLY B C 1
ATOM 2005 O O . GLY B 1 49 ? 15.290 2.732 49.080 1.00 18.91 49 GLY B O 1
ATOM 2009 N N . PHE B 1 50 ? 14.581 0.769 49.868 1.00 16.89 50 PHE B N 1
ATOM 2010 C CA . PHE B 1 50 ? 14.373 0.204 48.560 1.00 15.38 50 PHE B CA 1
ATOM 2011 C C . PHE B 1 50 ? 13.200 -0.763 48.640 1.00 16.78 50 PHE B C 1
ATOM 2012 O O . PHE B 1 50 ? 12.718 -1.108 49.725 1.00 15.55 50 PHE B O 1
ATOM 2029 N N . GLY B 1 51 ? 12.706 -1.173 47.486 1.00 15.60 51 GLY B N 1
ATOM 2030 C CA . GLY B 1 51 ? 11.621 -2.113 47.443 1.00 18.11 51 GLY B CA 1
ATOM 2031 C C . GLY B 1 51 ? 11.580 -2.836 46.123 1.00 16.45 51 GLY B C 1
ATOM 2032 O O . GLY B 1 51 ? 12.490 -2.711 45.309 1.00 15.19 51 GLY B O 1
ATOM 2036 N N . PHE B 1 52 ? 10.522 -3.640 45.946 1.00 15.79 52 PHE B N 1
ATOM 2037 C CA . PHE B 1 52 ? 10.338 -4.461 44.756 1.00 16.44 52 PHE B CA 1
ATOM 2038 C C . PHE B 1 52 ? 8.913 -4.306 44.232 1.00 15.48 52 PHE B C 1
ATOM 2039 O O . PHE B 1 52 ? 7.961 -4.260 45.015 1.00 18.50 52 PHE B O 1
ATOM 2056 N N . VAL B 1 53 ? 8.781 -4.231 42.901 1.00 16.41 53 VAL B N 1
ATOM 2057 C CA . VAL B 1 53 ? 7.497 -4.216 42.204 1.00 18.22 53 VAL B CA 1
ATOM 2058 C C . VAL B 1 53 ? 7.489 -5.357 41.213 1.00 18.80 53 VAL B C 1
ATOM 2059 O O . VAL B 1 53 ? 8.348 -5.422 40.316 1.00 18.32 53 VAL B O 1
ATOM 2072 N N . THR B 1 54 ? 6.520 -6.240 41.351 1.00 17.75 54 THR B N 1
ATOM 2073 C CA . THR B 1 54 ? 6.407 -7.388 40.473 1.00 19.70 54 THR B CA 1
ATOM 2074 C C . THR B 1 54 ? 5.241 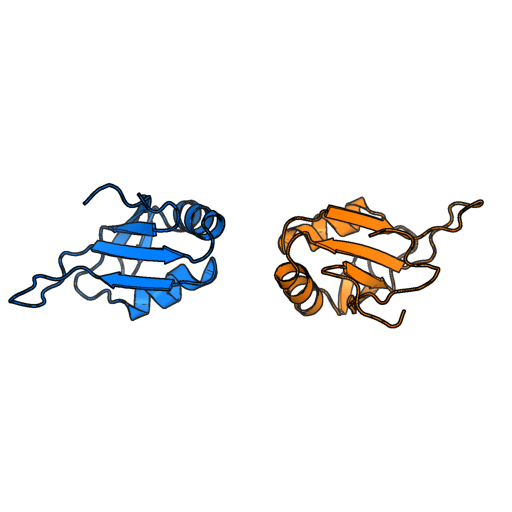-7.164 39.547 1.00 22.94 54 THR B C 1
ATOM 2075 O O . THR B 1 54 ? 4.128 -6.929 40.018 1.00 22.68 54 THR B O 1
ATOM 2086 N N . PHE B 1 55 ? 5.494 -7.241 38.248 1.00 23.33 55 PHE B N 1
ATOM 2087 C CA . PHE B 1 55 ? 4.441 -7.254 37.254 1.00 24.36 55 PHE B CA 1
ATOM 2088 C C . PHE B 1 55 ? 4.066 -8.687 36.871 1.00 24.93 55 PHE B C 1
ATOM 2089 O O . PHE B 1 55 ? 4.882 -9.609 36.922 1.00 38.59 55 PHE B O 1
ATOM 2106 N N . GLU B 1 56 ? 2.797 -8.869 36.521 1.00 25.93 56 GLU B N 1
ATOM 2107 C CA . GLU B 1 56 ? 2.350 -10.185 36.066 1.00 29.28 56 GLU B CA 1
ATOM 2108 C C . GLU B 1 56 ? 2.917 -10.507 34.685 1.00 29.53 56 GLU B C 1
ATOM 2109 O O . GLU B 1 56 ? 3.209 -11.669 34.389 1.00 38.69 56 GLU B O 1
ATOM 2121 N N . ASN B 1 57 ? 3.120 -9.488 33.844 1.00 30.67 57 ASN B N 1
ATOM 2122 C CA . ASN B 1 57 ? 3.635 -9.663 32.485 1.00 30.95 57 ASN B CA 1
ATOM 2123 C C . ASN B 1 57 ? 5.071 -9.137 32.428 1.00 28.01 57 ASN B C 1
ATOM 2124 O O . ASN B 1 57 ? 5.340 -8.008 32.835 1.00 28.31 57 ASN B O 1
ATOM 2135 N N . ILE B 1 58 ? 6.009 -9.962 31.965 1.00 30.63 58 ILE B N 1
ATOM 2136 C CA . ILE B 1 58 ? 7.406 -9.522 32.040 1.00 27.84 58 ILE B CA 1
ATOM 2137 C C . ILE B 1 58 ? 7.665 -8.324 31.149 1.00 27.03 58 ILE B C 1
ATOM 2138 O O . ILE B 1 58 ? 8.577 -7.533 31.420 1.00 29.38 58 ILE B O 1
ATOM 2154 N N . ASP B 1 59 ? 6.948 -8.211 30.033 1.00 27.01 59 ASP B N 1
ATOM 2155 C CA . ASP B 1 59 ? 7.143 -7.049 29.163 1.00 24.91 59 ASP B CA 1
ATOM 2156 C C . ASP B 1 59 ? 6.764 -5.741 29.858 1.00 25.81 59 ASP B C 1
ATOM 2157 O O . ASP B 1 59 ? 7.406 -4.711 29.629 1.00 25.58 59 ASP B O 1
ATOM 2166 N N . ASP B 1 60 ? 5.756 -5.774 30.731 1.00 26.31 60 ASP B N 1
ATOM 2167 C CA . ASP B 1 60 ? 5.367 -4.584 31.481 1.00 21.52 60 ASP B CA 1
ATOM 2168 C C . ASP B 1 60 ? 6.470 -4.143 32.416 1.00 22.11 60 ASP B C 1
ATOM 2169 O O . ASP B 1 60 ? 6.671 -2.949 32.625 1.00 19.50 60 ASP B O 1
ATOM 2178 N N . ALA B 1 61 ? 7.180 -5.093 33.014 1.00 22.80 61 ALA B N 1
ATOM 2179 C CA . ALA B 1 61 ? 8.276 -4.728 33.900 1.00 18.74 61 ALA B CA 1
ATOM 2180 C C . ALA B 1 61 ? 9.404 -4.043 33.133 1.00 18.35 61 ALA B C 1
ATOM 2181 O O . ALA B 1 61 ? 9.972 -3.065 33.621 1.00 20.31 61 ALA B O 1
ATOM 2188 N N . LYS B 1 62 ? 9.683 -4.483 31.893 1.00 22.09 62 LYS B N 1
ATOM 2189 C CA . LYS B 1 62 ? 10.637 -3.785 31.047 1.00 24.36 62 LYS B CA 1
ATOM 2190 C C . LYS B 1 62 ? 10.171 -2.366 30.751 1.00 21.12 62 LYS B C 1
ATOM 2191 O O . LYS B 1 62 ? 10.933 -1.407 30.894 1.00 22.53 62 LYS B O 1
ATOM 2210 N N . ASP B 1 63 ? 8.931 -2.218 30.312 1.00 22.88 63 ASP B N 1
ATOM 2211 C CA . ASP B 1 63 ? 8.356 -0.901 30.104 1.00 20.25 63 ASP B CA 1
ATOM 2212 C C . ASP B 1 63 ? 8.543 -0.010 31.323 1.00 22.82 63 ASP B C 1
ATOM 2213 O O . ASP B 1 63 ? 8.949 1.148 31.216 1.00 22.75 63 ASP B O 1
ATOM 2222 N N . ALA B 1 64 ? 8.230 -0.520 32.490 1.00 21.59 64 ALA B N 1
ATOM 2223 C CA . ALA B 1 64 ? 8.264 0.339 33.666 1.00 21.09 64 ALA B CA 1
ATOM 2224 C C . ALA B 1 64 ? 9.682 0.729 34.027 1.00 18.01 64 ALA B C 1
ATOM 2225 O O . ALA B 1 64 ? 9.930 1.859 34.462 1.00 19.67 64 ALA B O 1
ATOM 2232 N N . MET B 1 65 ? 10.636 -0.192 33.866 1.00 19.54 65 MET B N 1
ATOM 2233 C CA . MET B 1 65 ? 12.025 0.151 34.134 1.00 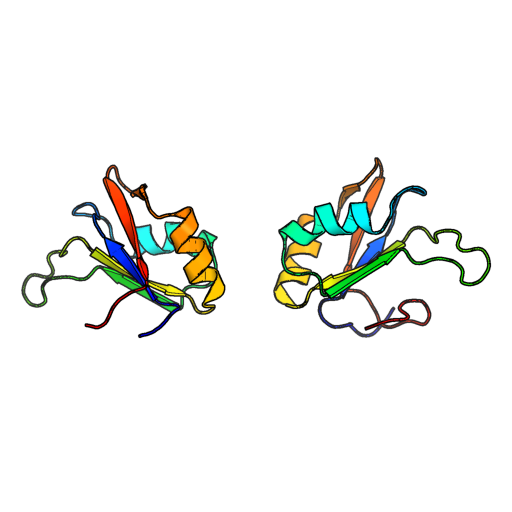18.09 65 MET B CA 1
ATOM 2234 C C . MET B 1 65 ? 12.505 1.274 33.227 1.00 22.13 65 MET B C 1
ATOM 2235 O O . MET B 1 65 ? 13.165 2.209 33.690 1.00 22.00 65 MET B O 1
ATOM 2249 N N . MET B 1 66 ? 12.203 1.190 31.923 1.00 24.44 66 MET B N 1
ATOM 2250 C CA . MET B 1 66 ? 12.604 2.248 30.996 1.00 25.15 66 MET B CA 1
ATOM 2251 C C . MET B 1 66 ? 11.951 3.571 31.355 1.00 24.43 66 MET B C 1
ATOM 2252 O O . MET B 1 66 ? 12.575 4.629 31.262 1.00 25.58 66 MET B O 1
ATOM 2266 N N . ALA B 1 67 ? 10.690 3.539 31.741 1.00 21.13 67 ALA B N 1
ATOM 2267 C CA . ALA B 1 67 ? 9.951 4.779 31.926 1.00 23.73 67 ALA B CA 1
ATOM 2268 C C . ALA B 1 67 ? 10.246 5.435 33.277 1.00 24.10 67 ALA B C 1
ATOM 2269 O O . ALA B 1 67 ? 10.157 6.664 33.384 1.00 24.61 67 ALA B O 1
ATOM 2276 N N . MET B 1 68 ? 10.522 4.643 34.328 1.00 23.59 68 MET B N 1
ATOM 2277 C CA . MET B 1 68 ? 10.597 5.133 35.713 1.00 24.25 68 MET B CA 1
ATOM 2278 C C . MET B 1 68 ? 12.015 5.280 36.260 1.00 25.46 68 MET B C 1
ATOM 2279 O O . MET B 1 68 ? 12.205 5.952 37.288 1.00 23.43 68 MET B O 1
ATOM 2293 N N . ASN B 1 69 ? 13.013 4.650 35.653 1.00 19.71 69 ASN B N 1
ATOM 2294 C CA . ASN B 1 69 ? 14.375 4.832 36.127 1.00 27.76 69 ASN B CA 1
ATOM 2295 C C . ASN B 1 69 ? 14.735 6.305 36.048 1.00 28.58 69 ASN B C 1
ATOM 2296 O O . ASN B 1 69 ? 14.719 6.890 34.971 1.00 29.61 69 ASN B O 1
ATOM 2307 N N . GLY B 1 70 ? 15.041 6.915 37.191 1.00 27.49 70 GLY B N 1
ATOM 2308 C CA . GLY B 1 70 ? 15.460 8.307 37.240 1.00 29.38 70 GLY B CA 1
ATOM 2309 C C . GLY B 1 70 ? 14.371 9.311 37.532 1.00 40.64 70 GLY B C 1
ATOM 2310 O O . GLY B 1 70 ? 14.670 10.505 37.655 1.00 39.12 70 GLY B O 1
ATOM 2314 N N . LYS B 1 71 ? 13.125 8.874 37.631 1.00 35.30 71 LYS B N 1
ATOM 2315 C CA . LYS B 1 71 ? 12.018 9.745 37.965 1.00 38.64 71 LYS B CA 1
ATOM 2316 C C . LYS B 1 71 ? 11.999 10.032 39.460 1.00 38.54 71 LYS B C 1
ATOM 2317 O O . LYS B 1 71 ? 12.686 9.399 40.255 1.00 36.15 71 LYS B O 1
ATOM 2336 N N . SER B 1 72 ? 11.152 10.967 39.846 1.00 38.26 72 SER B N 1
ATOM 2337 C CA . SER B 1 72 ? 11.088 11.445 41.212 1.00 38.20 72 SER B CA 1
ATOM 2338 C C . SER B 1 72 ? 9.828 10.922 41.845 1.00 39.30 72 SER B C 1
ATOM 2339 O O . SER B 1 72 ? 8.733 11.119 41.313 1.00 38.90 72 SER B O 1
ATOM 2347 N N . VAL B 1 73 ? 9.995 10.235 42.957 1.00 35.27 73 VAL B N 1
ATOM 2348 C CA . VAL B 1 73 ? 8.907 9.810 43.822 1.00 35.87 73 VAL B CA 1
ATOM 2349 C C . VAL B 1 73 ? 9.204 10.404 45.188 1.00 40.89 73 VAL B C 1
ATOM 2350 O O . VAL B 1 73 ? 10.264 10.127 45.761 1.00 35.28 73 VAL B O 1
ATOM 2363 N N . ASP B 1 74 ? 8.293 11.243 45.689 1.00 33.89 74 ASP B N 1
ATOM 2364 C CA . ASP B 1 74 ? 8.421 11.873 47.003 1.00 53.31 74 ASP B CA 1
ATOM 2365 C C . ASP B 1 74 ? 9.751 12.607 47.135 1.00 41.88 74 ASP B C 1
ATOM 2366 O O . ASP B 1 74 ? 10.416 12.566 48.163 1.00 35.83 74 ASP B O 1
ATOM 2375 N N . GLY B 1 75 ? 10.127 13.322 46.091 1.00 36.05 75 GLY B N 1
ATOM 2376 C CA . GLY B 1 75 ? 11.283 14.187 46.157 1.00 38.88 75 GLY B CA 1
ATOM 2377 C C . GLY B 1 75 ? 12.630 13.511 46.006 1.00 37.14 75 GLY B C 1
ATOM 2378 O O . GLY B 1 75 ? 13.651 14.180 46.180 1.00 37.69 75 GLY B O 1
ATOM 2382 N N . ARG B 1 76 ? 12.677 12.219 45.687 1.00 33.75 76 ARG B N 1
ATOM 2383 C CA . ARG B 1 76 ? 13.937 11.540 45.406 1.00 32.91 76 ARG B CA 1
ATOM 2384 C C . ARG B 1 76 ? 13.928 10.912 44.018 1.00 32.69 76 ARG B C 1
ATOM 2385 O O . ARG B 1 76 ? 12.930 10.321 43.602 1.00 35.85 76 ARG B O 1
ATOM 2406 N N . GLN B 1 77 ? 15.071 10.993 43.335 1.00 33.78 77 GLN B N 1
ATOM 2407 C CA . GLN B 1 77 ? 15.291 10.297 42.069 1.00 34.71 77 GLN B CA 1
ATOM 2408 C C . GLN B 1 77 ? 15.484 8.817 42.312 1.00 29.24 77 GLN B C 1
ATOM 2409 O O . GLN B 1 77 ? 16.504 8.414 42.879 1.00 31.76 77 GLN B O 1
ATOM 2423 N N . ILE B 1 78 ? 14.552 7.994 41.839 1.00 28.62 78 ILE B N 1
ATOM 2424 C CA . ILE B 1 78 ? 14.638 6.580 42.129 1.00 24.31 78 ILE B CA 1
ATOM 2425 C C . ILE B 1 78 ? 15.511 5.896 41.087 1.00 22.97 78 ILE B C 1
ATOM 2426 O O . ILE B 1 78 ? 15.708 6.384 39.975 1.00 22.13 78 ILE B O 1
ATOM 2442 N N . ARG B 1 79 ? 16.069 4.766 41.474 1.00 24.75 79 ARG B N 1
ATOM 2443 C CA . ARG B 1 79 ? 16.805 3.894 40.570 1.00 26.39 79 ARG B CA 1
ATOM 2444 C C . ARG B 1 79 ? 15.958 2.653 40.342 1.00 22.93 79 ARG B C 1
ATOM 2445 O O . ARG B 1 79 ? 15.490 2.043 41.306 1.00 23.74 79 ARG B O 1
ATOM 2466 N N . VAL B 1 80 ? 15.708 2.298 39.088 1.00 22.27 80 VAL B N 1
ATOM 2467 C CA . VAL B 1 80 ? 14.851 1.166 38.774 1.00 20.63 80 VAL B CA 1
ATOM 2468 C C . VAL B 1 80 ? 15.630 0.192 37.907 1.00 24.17 80 VAL B C 1
ATOM 2469 O O . VAL B 1 80 ? 16.120 0.560 36.845 1.00 21.64 80 VAL B O 1
ATOM 2482 N N . ASP B 1 81 ? 15.703 -1.054 38.346 1.00 26.74 81 ASP B N 1
ATOM 2483 C CA . ASP B 1 81 ? 16.566 -2.063 37.760 1.00 28.07 81 ASP B CA 1
ATOM 2484 C C . ASP B 1 81 ? 15.809 -3.384 37.773 1.00 28.21 81 ASP B C 1
ATOM 2485 O O . ASP B 1 81 ? 14.922 -3.618 38.598 1.00 27.45 81 ASP B O 1
ATOM 2494 N N . GLN B 1 82 ? 16.167 -4.253 36.844 1.00 29.69 82 GLN B N 1
ATOM 2495 C CA . GLN B 1 82 ? 15.755 -5.636 36.958 1.00 31.45 82 GLN B CA 1
ATOM 2496 C C . GLN B 1 82 ? 16.242 -6.177 38.304 1.00 35.49 82 GLN B C 1
ATOM 2497 O O . GLN B 1 82 ? 17.407 -6.011 38.662 1.00 34.24 82 GLN B O 1
ATOM 2511 N N . ALA B 1 83 ? 15.361 -6.830 39.055 1.00 36.38 83 ALA B N 1
ATOM 2512 C CA . ALA B 1 83 ? 15.756 -7.321 40.364 1.00 39.98 83 ALA B CA 1
ATOM 2513 C C . ALA B 1 83 ? 16.619 -8.566 40.233 1.00 44.23 83 ALA B C 1
ATOM 2514 O O . ALA B 1 83 ? 16.483 -9.357 39.304 1.00 46.02 83 ALA B O 1
ATOM 2521 N N . GLY B 1 84 ? 17.528 -8.726 41.167 1.00 47.23 84 GLY B N 1
ATOM 2522 C CA . GLY B 1 84 ? 18.296 -9.948 41.213 1.00 55.85 84 GLY B CA 1
ATOM 2523 C C . GLY B 1 84 ? 17.855 -10.837 42.362 1.00 57.51 84 GLY B C 1
ATOM 2524 O O . GLY B 1 84 ? 17.296 -10.346 43.350 1.00 56.78 84 GLY B O 1
ATOM 2528 N N . LYS B 1 85 ? 18.088 -12.142 42.246 1.00 61.54 85 LYS B N 1
ATOM 2529 C CA . LYS B 1 85 ? 17.877 -13.053 43.362 1.00 66.70 85 LYS B CA 1
ATOM 2530 C C . LYS B 1 85 ? 18.916 -12.807 44.456 1.00 68.78 85 LYS B C 1
ATOM 2531 O O . LYS B 1 85 ? 20.117 -12.728 44.185 1.00 72.01 85 LYS B O 1
ATOM 2550 N N . SER B 1 86 ? 18.447 -12.709 45.699 1.00 68.29 86 SER B N 1
ATOM 2551 C CA . SER B 1 86 ? 19.282 -12.295 46.824 1.00 64.27 86 SER B CA 1
ATOM 2552 C C . SER B 1 86 ? 18.542 -12.609 48.117 1.00 64.99 86 SER B C 1
ATOM 2553 O O . SER B 1 86 ? 17.352 -12.932 48.108 1.00 62.29 86 SER B O 1
ATOM 2561 N N . SER B 1 87 ? 19.269 -12.502 49.237 1.00 70.98 87 SER B N 1
ATOM 2562 C CA . SER B 1 87 ? 18.727 -12.760 50.570 1.00 67.26 87 SER B CA 1
ATOM 2563 C C . SER B 1 87 ? 17.820 -11.637 51.080 1.00 65.60 87 SER B C 1
ATOM 2564 O O . SER B 1 87 ? 17.225 -11.779 52.159 1.00 67.08 87 SER B O 1
ATOM 2572 N N . ASP B 1 88 ? 17.724 -10.527 50.351 1.00 63.56 88 ASP B N 1
ATOM 2573 C CA . ASP B 1 88 ? 16.831 -9.421 50.679 1.00 68.03 88 ASP B CA 1
ATOM 2574 C C . ASP B 1 88 ? 15.657 -9.314 49.718 1.00 67.08 88 ASP B C 1
ATOM 2575 O O . ASP B 1 88 ? 14.787 -8.459 49.920 1.00 59.68 88 ASP B O 1
ATOM 2584 N N . ASN B 1 89 ? 15.626 -10.152 48.677 1.00 58.99 89 ASN B N 1
ATOM 2585 C CA . ASN B 1 89 ? 14.470 -10.313 47.789 1.00 56.59 89 ASN B CA 1
ATOM 2586 C C . ASN B 1 89 ? 13.630 -11.491 48.293 1.00 60.77 89 ASN B C 1
ATOM 2587 O O . ASN B 1 89 ? 13.608 -12.572 47.696 1.00 60.83 89 ASN B O 1
ATOM 2598 N N . ARG B 1 90 ? 12.961 -11.295 49.442 1.00 59.97 90 ARG B N 1
ATOM 2599 C CA . ARG B 1 90 ? 12.305 -12.412 50.135 1.00 66.45 90 ARG B CA 1
ATOM 2600 C C . ARG B 1 90 ? 10.808 -12.494 49.800 1.00 74.75 90 ARG B C 1
ATOM 2601 O O . ARG B 1 90 ? 9.915 -12.443 50.657 1.00 73.89 90 ARG B O 1
ATOM 2622 N N . SER B 1 91 ? 10.568 -12.720 48.509 1.00 73.82 91 SER B N 1
ATOM 2623 C CA . SER B 1 91 ? 9.257 -13.036 47.927 1.00 74.04 91 SER B CA 1
ATOM 2624 C C . SER B 1 91 ? 9.459 -13.337 46.439 1.00 71.57 91 SER B C 1
ATOM 2625 O O . SER B 1 91 ? 10.549 -13.129 45.892 1.00 73.08 91 SER B O 1
ATOM 2629 N N . ARG B 1 92 ? 8.390 -13.800 45.778 1.00 80.70 92 ARG B N 1
ATOM 2630 C CA . ARG B 1 92 ? 8.384 -14.097 44.335 1.00 82.03 92 ARG B CA 1
ATOM 2631 C C . ARG B 1 92 ? 6.942 -14.232 43.855 1.00 74.15 92 ARG B C 1
ATOM 2632 O O . ARG B 1 92 ? 6.524 -15.286 43.363 1.00 71.07 92 ARG B O 1
#

Secondary structure (DSSP, 8-state):
--TTEEEEES--TT--HHHHHHHHGGGS-EEEEEEEE-TTT--EEEEEEEEESSHHHHHHHHHHHTT-EETTEE-EEEE----/--SEEEEEEEEES--TT--HHHHHHHHGGGS-EEEEEEEE-TTT--EEEEEEEEESSHHHHHHHHHHHTT-EETTEE-EEEEEE--TT----

Organism: Homo sapiens (NCBI:txid9606)

Sequence (175 aa):
SDEGKLFVGGLSFDTNEQSLEQVFSKYGQISEVVVVKDRETQRSRGFGFVTFENIDDAKDAMMAMNGKSVDGRQIRVDQAGKSGMASDEGKLFVGGLSFDTNEQSLEQVFSKYGQISEVVVVKDRETQRSRGFGFVTFENIDDAKDAMMAMNGKSVDGRQIRVDQAGKSSDNRSR

B-factor: mean 37.39, std 18.73, range [13.08, 115.78]

CATH classification: 3.30.70.330

Foldseek 3Di:
DALQKKKKAFADQPDFQVQVCVVLPVLHAWDDKGFDADPPPRGGPGMIMIGHPDNVSSVVSQVVQAQHDDPRTGMHMDGDDDD/DAAFDALKKKKAFADQPDFQVLVCVVLCVLAAWPDWGFQADVPVRRGPGMIMTHHPHNVSSVVSQVVQQQDDGPRTGMHMGGDDDDPRNPDD

Solvent-accessible surface area: 10892 Å² total; per-residue (Å²): 114,73,110,0,65,0,62,0,1,9,8,8,165,82,8,68,55,116,32,0,86,114,46,0,56,168,44,14,116,37,65,93,32,48,3,36,79,56,218,164,92,109,172,30,154,19,45,0,32,0,16,5,122,67,75,98,23,0,99,75,0,32,134,40,16,77,25,110,84,14,89,70,115,127,1,146,6,84,56,10,57,171,150,80,178,57,81,1,72,2,2,0,59,0,0,10,8,8,176,81,5,68,56,113,27,0,93,124,55,0,54,166,49,21,124,30,62,63,30,45,4,18,70,56,187,160,91,111,180,34,118,21,33,0,11,0,5,5,112,68,113,94,26,1,109,76,0,37,128,38,11,78,36,107,79,9,71,72,116,130,2,144,6,86,69,2,14,82,53,92,58,14,161,42,152

InterPro domains:
  IPR000504 RNA recognition motif domain [PF00076] (8-78)
  IPR000504 RNA recognition motif domain [PS50102] (6-84)
  IPR000504 RNA recognition motif domain [SM00360] (7-80)
  IPR003954 RNA recognition motif domain, eukaryotic-type [SM00361] (7-80)
  IPR012677 Nucleotide-binding alpha-beta plait domain superfamily [G3DSA:3.30.70.330] (2-104)
  IPR034278 RBM3/CIRBP, RNA recognition motif [cd12449] (6-85)
  IPR035979 RNA-binding domain superfamily [SSF54928] (4-113)
  IPR050441 RNA-binding motif [PTHR48034] (2-166)

Radius of gyration: 22.01 Å; Cα contacts (8 Å, |Δi|>4): 363; chains: 2; bounding box: 42×29×73 Å